Protein AF-A0A6G3X1M3-F1 (afdb_monomer_lite)

Structure (mmCIF, N/CA/C/O backbone):
data_AF-A0A6G3X1M3-F1
#
_entry.id   AF-A0A6G3X1M3-F1
#
loop_
_atom_site.group_PDB
_atom_site.id
_atom_site.type_symbol
_atom_site.label_atom_id
_atom_site.label_alt_id
_atom_site.label_comp_id
_atom_site.label_asym_id
_atom_site.label_entity_id
_atom_site.label_seq_id
_atom_site.pdbx_PDB_ins_code
_atom_site.Cartn_x
_atom_site.Cartn_y
_atom_site.Cartn_z
_atom_site.occupancy
_atom_site.B_iso_or_equiv
_atom_site.auth_seq_id
_atom_site.auth_comp_id
_atom_site.auth_asym_id
_atom_site.auth_atom_id
_atom_site.pdbx_PDB_model_num
ATOM 1 N N . ARG A 1 1 ? -32.069 10.101 29.861 1.00 50.06 1 ARG A N 1
ATOM 2 C CA . ARG A 1 1 ? -30.998 10.589 28.956 1.00 50.06 1 ARG A CA 1
ATOM 3 C C . ARG A 1 1 ? -31.365 10.143 27.550 1.00 50.06 1 ARG A C 1
ATOM 5 O O . ARG A 1 1 ? -31.819 9.014 27.421 1.00 50.06 1 ARG A O 1
ATOM 12 N N . ARG A 1 2 ? -31.305 11.031 26.549 1.00 44.38 2 ARG A N 1
ATOM 13 C CA . ARG A 1 2 ? -31.672 10.666 25.172 1.00 44.38 2 ARG A CA 1
ATOM 14 C C . ARG A 1 2 ? -30.667 9.622 24.650 1.00 44.38 2 ARG A C 1
ATOM 16 O O . ARG A 1 2 ? -29.479 9.837 24.872 1.00 44.38 2 ARG A O 1
ATOM 23 N N . PRO A 1 3 ? -31.116 8.545 23.985 1.00 44.91 3 PRO A N 1
ATOM 24 C CA . PRO A 1 3 ? -30.245 7.507 23.421 1.00 44.91 3 PRO A CA 1
ATOM 25 C C . PRO A 1 3 ? -29.186 8.031 22.435 1.00 44.91 3 PRO A C 1
ATOM 27 O O . PRO A 1 3 ? -28.162 7.393 22.268 1.00 44.91 3 PRO A O 1
ATOM 30 N N . ASN A 1 4 ? -29.388 9.227 21.866 1.00 55.09 4 ASN A N 1
ATOM 31 C CA . ASN A 1 4 ? -28.528 9.820 20.832 1.00 55.09 4 ASN A CA 1
ATOM 32 C C . ASN A 1 4 ? -27.704 11.024 21.336 1.00 55.09 4 ASN A C 1
ATOM 34 O O . ASN A 1 4 ? -27.502 11.980 20.595 1.00 55.09 4 ASN A O 1
ATOM 38 N N . ALA A 1 5 ? -27.322 11.063 22.616 1.00 72.44 5 ALA A N 1
ATOM 39 C CA . ALA A 1 5 ? -26.628 12.231 23.177 1.00 72.44 5 ALA A CA 1
ATOM 40 C C . ALA A 1 5 ? -25.117 12.278 22.872 1.00 72.44 5 ALA A C 1
ATOM 42 O O . ALA A 1 5 ? -24.546 13.357 22.971 1.00 72.44 5 ALA A O 1
ATOM 43 N N . HIS A 1 6 ? -24.504 11.141 22.515 1.00 84.19 6 HIS A N 1
ATOM 44 C CA . HIS A 1 6 ? -23.047 10.997 22.367 1.00 84.19 6 HIS A CA 1
ATOM 45 C C . HIS A 1 6 ? -22.673 10.181 21.115 1.00 84.19 6 HIS A C 1
ATOM 47 O O . HIS A 1 6 ? -22.206 9.043 21.221 1.00 84.19 6 HIS A O 1
ATOM 53 N N . PRO A 1 7 ? -22.972 10.695 19.910 1.00 87.50 7 PRO A N 1
ATOM 54 C CA . PRO A 1 7 ? -22.700 10.000 18.652 1.00 87.50 7 PRO A CA 1
ATOM 55 C C . PRO A 1 7 ? -21.204 9.729 18.417 1.00 87.50 7 PRO A C 1
ATOM 57 O O . PRO A 1 7 ? -20.866 8.647 17.944 1.00 87.50 7 PRO A O 1
ATOM 60 N N . LEU A 1 8 ? -20.299 10.650 18.778 1.00 89.06 8 LEU A N 1
ATOM 61 C CA . LEU A 1 8 ? -18.856 10.405 18.667 1.00 89.06 8 LEU A CA 1
ATOM 62 C C . LEU A 1 8 ? -18.413 9.379 19.712 1.00 89.06 8 LEU A C 1
ATOM 64 O O . LEU A 1 8 ? -17.649 8.474 19.395 1.00 89.06 8 LEU A O 1
ATOM 68 N N . GLY A 1 9 ? -18.969 9.446 20.925 1.00 91.31 9 GLY A N 1
ATOM 69 C CA . GLY A 1 9 ? -18.707 8.455 21.969 1.00 91.31 9 GLY A CA 1
ATOM 70 C C . GLY A 1 9 ? -19.021 7.024 21.522 1.00 91.31 9 GLY A C 1
ATOM 71 O O . GLY A 1 9 ? -18.244 6.110 21.785 1.00 91.31 9 GLY A O 1
ATOM 72 N N . HIS A 1 10 ? -20.131 6.819 20.808 1.00 90.31 10 HIS A N 1
ATOM 73 C CA . HIS A 1 10 ? -20.468 5.513 20.238 1.00 90.31 10 HIS A CA 1
ATOM 74 C C . HIS A 1 10 ? -19.467 5.053 19.171 1.00 90.31 10 HIS A C 1
ATOM 76 O O . HIS A 1 10 ? -19.048 3.896 19.210 1.00 90.31 10 HIS A O 1
ATOM 82 N N . ARG A 1 11 ? -19.044 5.947 18.268 1.00 91.31 11 ARG A N 1
ATOM 83 C CA . ARG A 1 11 ? -18.028 5.639 17.247 1.00 91.31 11 ARG A CA 1
ATOM 84 C C . ARG A 1 11 ? -16.683 5.270 17.871 1.00 91.31 11 ARG A C 1
ATOM 86 O O . ARG A 1 11 ? -16.069 4.310 17.429 1.00 91.31 11 ARG A O 1
ATOM 93 N N . LEU A 1 12 ? -16.267 5.955 18.940 1.00 94.00 12 LEU A N 1
ATOM 94 C CA . LEU A 1 12 ? -15.048 5.610 19.685 1.00 94.00 12 LEU A CA 1
ATOM 95 C C . LEU A 1 12 ? -15.124 4.204 20.293 1.00 94.00 12 LEU A C 1
ATOM 97 O O . LEU A 1 12 ? -14.150 3.461 20.245 1.00 94.00 12 LEU A O 1
ATOM 101 N N . VAL A 1 13 ? -16.274 3.817 20.854 1.00 94.12 13 VAL A N 1
ATOM 102 C CA . VAL A 1 13 ? -16.451 2.468 21.416 1.00 94.12 13 VAL A CA 1
ATOM 103 C C . VAL A 1 13 ? -16.384 1.403 20.321 1.00 94.12 13 VAL A C 1
ATOM 105 O O . VAL A 1 13 ? -15.672 0.421 20.499 1.00 94.12 13 VAL A O 1
ATOM 108 N N . LEU A 1 14 ? -17.076 1.602 19.193 1.00 94.06 14 LEU A N 1
ATOM 109 C CA . LEU A 1 14 ? -17.028 0.673 18.056 1.00 94.06 14 LEU A CA 1
ATOM 110 C C . LEU A 1 14 ? -15.611 0.552 17.487 1.00 94.06 14 LEU A C 1
ATOM 112 O O . LEU A 1 14 ? -15.096 -0.554 17.366 1.00 94.06 14 LEU A O 1
ATOM 116 N N . ALA A 1 15 ? -14.944 1.683 17.256 1.00 95.44 15 ALA A N 1
ATOM 117 C CA . ALA A 1 15 ? -13.568 1.719 16.785 1.00 95.44 15 ALA A CA 1
ATOM 118 C C . ALA A 1 15 ? -12.609 0.960 17.715 1.00 95.44 15 ALA A C 1
ATOM 120 O O . ALA A 1 15 ? -11.795 0.178 17.237 1.00 95.44 15 ALA A O 1
ATOM 121 N N . ALA A 1 16 ? -12.720 1.132 19.037 1.00 96.38 16 ALA A N 1
ATOM 122 C CA . ALA A 1 16 ? -11.886 0.402 19.994 1.00 96.38 16 ALA A CA 1
ATOM 123 C C . ALA A 1 16 ? -12.175 -1.108 20.008 1.00 96.38 16 ALA A C 1
ATOM 125 O O . ALA A 1 16 ? -11.255 -1.909 20.162 1.00 96.38 16 ALA A O 1
ATOM 126 N N . ILE A 1 17 ? -13.444 -1.506 19.860 1.00 96.19 17 ILE A N 1
ATOM 127 C CA . ILE A 1 17 ? -13.834 -2.919 19.768 1.00 96.19 17 ILE A CA 1
ATOM 128 C C . ILE A 1 17 ? -13.231 -3.545 18.510 1.00 96.19 17 ILE A C 1
ATOM 130 O O . ILE A 1 17 ? -12.629 -4.616 18.586 1.00 96.19 17 ILE A O 1
ATOM 134 N N . ASP A 1 18 ? -13.355 -2.872 17.369 1.00 96.38 18 ASP A N 1
ATOM 135 C CA . ASP A 1 18 ? -12.885 -3.398 16.092 1.00 96.38 18 ASP A CA 1
ATOM 136 C C . ASP A 1 18 ? -11.352 -3.356 15.976 1.00 96.38 18 ASP A C 1
ATOM 138 O O . ASP A 1 18 ? -10.766 -4.313 15.475 1.00 96.38 18 ASP A O 1
ATOM 142 N N . LEU A 1 19 ? -10.670 -2.366 16.568 1.00 95.94 19 LEU A N 1
ATOM 143 C CA . LEU A 1 19 ? -9.210 -2.390 16.744 1.00 95.94 19 LEU A CA 1
ATOM 144 C C . LEU A 1 19 ? -8.760 -3.615 17.556 1.00 95.94 19 LEU A C 1
ATOM 146 O O . LEU A 1 19 ? -7.829 -4.315 17.152 1.00 95.94 19 LEU A O 1
ATOM 150 N N . ALA A 1 20 ? -9.474 -3.956 18.632 1.00 95.19 20 ALA A N 1
ATOM 151 C CA . ALA A 1 20 ? -9.197 -5.163 19.411 1.00 95.19 20 ALA A CA 1
ATOM 152 C C . ALA A 1 20 ? -9.537 -6.463 18.650 1.00 95.19 20 ALA A C 1
ATOM 154 O O . ALA A 1 20 ? -8.927 -7.511 18.893 1.00 95.19 20 ALA A O 1
ATOM 155 N N . ARG A 1 21 ? -10.492 -6.435 17.709 1.00 94.94 21 ARG A N 1
ATOM 156 C CA . ARG A 1 21 ? -10.742 -7.552 16.777 1.00 94.94 21 ARG A CA 1
ATOM 157 C C . ARG A 1 21 ? -9.620 -7.691 15.750 1.00 94.94 21 ARG A C 1
ATOM 159 O O . ARG A 1 21 ? -9.285 -8.827 15.425 1.00 94.94 21 ARG A O 1
ATOM 166 N N . CYS A 1 22 ? -9.005 -6.589 15.319 1.00 95.12 22 CYS A N 1
ATOM 167 C CA . CYS A 1 22 ? -7.797 -6.615 14.492 1.00 95.12 22 CYS A CA 1
ATOM 168 C C . CYS A 1 22 ? -6.585 -7.127 15.276 1.00 95.12 22 CYS A C 1
ATOM 170 O O . CYS A 1 22 ? -5.777 -7.882 14.747 1.00 95.12 22 CYS A O 1
ATOM 172 N N . GLY A 1 23 ? -6.483 -6.781 16.559 1.00 92.38 23 GLY A N 1
ATOM 173 C CA . GLY A 1 23 ? -5.390 -7.200 17.437 1.00 92.38 23 GLY A CA 1
ATOM 174 C C . GLY A 1 23 ? -4.687 -6.102 18.201 1.00 92.38 23 GLY A C 1
ATOM 175 O O . GLY A 1 23 ? -3.783 -6.404 18.969 1.00 92.38 23 GLY A O 1
ATOM 176 N N . VAL A 1 24 ? -5.125 -4.864 18.020 1.00 92.69 24 VAL A N 1
ATOM 177 C CA . VAL A 1 24 ? -4.661 -3.713 18.783 1.00 92.69 24 VAL A CA 1
ATOM 178 C C . VAL A 1 24 ? -5.501 -3.651 20.055 1.00 92.69 24 VAL A C 1
ATOM 180 O O . VAL A 1 24 ? -6.611 -3.117 20.054 1.00 92.69 24 VAL A O 1
ATOM 183 N N . GLU A 1 25 ? -5.021 -4.290 21.125 1.00 90.88 25 GLU A N 1
ATOM 184 C CA . GLU A 1 25 ? -5.758 -4.353 22.396 1.00 90.88 25 GLU A CA 1
ATOM 185 C C . GLU A 1 25 ? -5.842 -2.989 23.080 1.00 90.88 25 GLU A C 1
ATOM 187 O O . GLU A 1 25 ? -6.883 -2.657 23.647 1.00 90.88 25 GLU A O 1
ATOM 192 N N . GLU A 1 26 ? -4.777 -2.192 22.992 1.00 91.81 26 GLU A N 1
ATOM 193 C CA . GLU A 1 26 ? -4.715 -0.818 23.479 1.00 91.81 26 GLU A CA 1
ATOM 194 C C . GLU A 1 26 ? -4.322 0.107 22.328 1.00 91.81 26 GLU A C 1
ATOM 196 O O . GLU A 1 26 ? -3.357 -0.153 21.619 1.00 91.81 26 GLU A O 1
ATOM 201 N N . ALA A 1 27 ? -5.075 1.188 22.127 1.00 92.12 27 ALA A N 1
ATOM 202 C CA . ALA A 1 27 ? -4.838 2.136 21.047 1.00 92.12 27 ALA A CA 1
ATOM 203 C C . ALA A 1 27 ? -4.551 3.540 21.602 1.00 92.12 27 ALA A C 1
ATOM 205 O O . ALA A 1 27 ? -5.303 4.021 22.462 1.00 92.12 27 ALA A O 1
ATOM 206 N N . PRO A 1 28 ? -3.523 4.244 21.097 1.00 92.62 28 PRO A N 1
ATOM 207 C CA . PRO A 1 28 ? -3.325 5.664 21.362 1.00 92.62 28 PRO A CA 1
ATOM 208 C C . PRO A 1 28 ? -4.561 6.500 20.997 1.00 92.62 28 PRO A C 1
ATOM 210 O O . PRO A 1 28 ? -5.296 6.189 20.054 1.00 92.62 28 PRO A O 1
ATOM 213 N N . ALA A 1 29 ? -4.805 7.589 21.730 1.00 92.94 29 ALA A N 1
ATOM 214 C CA . ALA A 1 29 ? -5.989 8.427 21.526 1.00 92.94 29 ALA A CA 1
ATOM 215 C C . ALA A 1 29 ? -6.104 9.021 20.105 1.00 92.94 29 ALA A C 1
ATOM 217 O O . ALA A 1 29 ? -7.213 9.260 19.627 1.00 92.94 29 ALA A O 1
ATOM 218 N N . ASP A 1 30 ? -4.988 9.280 19.423 1.00 92.12 30 ASP A N 1
ATOM 219 C CA . ASP A 1 30 ? -4.966 9.761 18.039 1.00 92.12 30 ASP A CA 1
ATOM 220 C C . ASP A 1 30 ? -5.335 8.666 17.026 1.00 92.12 30 ASP A C 1
ATOM 222 O O . ASP A 1 30 ? -6.136 8.936 16.126 1.00 92.12 30 ASP A O 1
ATOM 226 N N . VAL A 1 31 ? -4.851 7.433 17.217 1.00 93.44 31 VAL A N 1
ATOM 227 C CA . VAL A 1 31 ? -5.271 6.257 16.436 1.00 93.44 31 VAL A CA 1
ATOM 228 C C . VAL A 1 31 ? -6.765 6.020 16.624 1.00 93.44 31 VAL A C 1
ATOM 230 O O . VAL A 1 31 ? -7.497 5.888 15.646 1.00 93.44 31 VAL A O 1
ATOM 233 N N . LEU A 1 32 ? -7.245 6.050 17.871 1.00 94.50 32 LEU A N 1
ATOM 234 C CA . LEU A 1 32 ? -8.660 5.859 18.180 1.00 94.50 32 LEU A CA 1
ATOM 235 C C . LEU A 1 32 ? -9.546 6.941 17.542 1.00 94.50 32 LEU A C 1
ATOM 237 O O . LEU A 1 32 ? -10.645 6.647 17.071 1.00 94.50 32 LEU A O 1
ATOM 241 N N . ARG A 1 33 ? -9.066 8.191 17.491 1.00 93.44 33 ARG A N 1
ATOM 242 C CA . ARG A 1 33 ? -9.761 9.291 16.812 1.00 93.44 33 ARG A CA 1
ATOM 243 C C . ARG A 1 33 ? -9.903 9.019 15.318 1.00 93.44 33 ARG A C 1
ATOM 245 O O . ARG A 1 33 ? -11.029 9.015 14.834 1.00 93.44 33 ARG A O 1
ATOM 252 N N . ARG A 1 34 ? -8.794 8.721 14.629 1.00 93.62 34 ARG A N 1
ATOM 253 C CA . ARG A 1 34 ? -8.788 8.377 13.194 1.00 93.62 34 ARG A CA 1
ATOM 254 C C . ARG A 1 34 ? -9.698 7.180 12.906 1.00 93.62 34 ARG A C 1
ATOM 256 O O . ARG A 1 34 ? -10.488 7.217 11.975 1.00 93.62 34 ARG A O 1
ATOM 263 N N . ALA A 1 35 ? -9.637 6.147 13.747 1.00 94.88 35 ALA A N 1
ATOM 264 C CA . ALA A 1 35 ? -10.478 4.961 13.625 1.00 94.88 35 ALA A CA 1
ATOM 265 C C . ALA A 1 35 ? -11.976 5.285 13.748 1.00 94.88 35 ALA A C 1
ATOM 267 O O . ALA A 1 35 ? -12.794 4.674 13.069 1.00 94.88 35 ALA A O 1
ATOM 268 N N . SER A 1 36 ? -12.354 6.248 14.594 1.00 93.19 36 SER A N 1
ATOM 269 C CA . SER A 1 36 ? -13.760 6.629 14.793 1.00 93.19 36 SER A CA 1
ATOM 270 C C . SER A 1 36 ? -14.392 7.354 13.599 1.00 93.19 36 SER A C 1
ATOM 272 O O . SER A 1 36 ? -15.619 7.343 13.456 1.00 93.19 36 SER A O 1
ATOM 274 N N . ASP A 1 37 ? -13.576 7.946 12.728 1.00 91.00 37 ASP A N 1
ATOM 275 C CA . ASP A 1 37 ? -14.041 8.613 11.508 1.00 91.00 37 ASP A CA 1
ATOM 276 C C . ASP A 1 37 ? -14.490 7.591 10.445 1.00 91.00 37 ASP A C 1
ATOM 278 O O . ASP A 1 37 ? -15.377 7.874 9.647 1.00 91.00 37 ASP A O 1
ATOM 282 N N . LEU A 1 38 ? -14.025 6.337 10.533 1.00 91.50 38 LEU A N 1
ATOM 283 C CA . LEU A 1 38 ? -14.480 5.235 9.669 1.00 91.50 38 LEU A CA 1
ATOM 284 C C . LEU A 1 38 ? -15.934 4.797 9.938 1.00 91.50 38 LEU A C 1
ATOM 286 O O . LEU A 1 38 ? -16.494 4.005 9.187 1.00 91.50 38 LEU A O 1
ATOM 290 N N . TYR A 1 39 ? -16.558 5.297 11.011 1.00 87.81 39 TYR A N 1
ATOM 291 C CA . TYR A 1 39 ? -17.922 4.945 11.428 1.00 87.81 39 TYR A CA 1
ATOM 292 C C . TYR A 1 39 ? -18.902 6.122 11.310 1.00 87.81 39 TYR A C 1
ATOM 294 O O . TYR A 1 39 ? -19.933 6.137 11.988 1.00 87.81 39 TYR A O 1
ATOM 302 N N . GLU A 1 40 ? -18.590 7.138 10.499 1.00 71.94 40 GLU A N 1
ATOM 303 C CA . GLU A 1 40 ? -19.418 8.345 10.330 1.00 71.94 40 GLU A CA 1
ATOM 304 C C . GLU A 1 40 ? -20.869 8.054 9.904 1.00 71.94 40 GLU A C 1
ATOM 306 O O . GLU A 1 40 ? -21.782 8.753 10.342 1.00 71.94 40 GLU A O 1
ATOM 311 N N . ASP A 1 41 ? -21.125 6.964 9.177 1.00 62.94 41 ASP A N 1
ATOM 312 C CA . ASP A 1 41 ? -22.481 6.565 8.767 1.00 62.94 41 ASP A CA 1
ATOM 313 C C . ASP A 1 41 ? -23.364 6.061 9.924 1.00 62.94 41 ASP A C 1
ATOM 315 O O . ASP A 1 41 ? -24.591 5.979 9.805 1.00 62.94 41 ASP A O 1
ATOM 319 N N . VAL A 1 42 ? -22.764 5.733 11.071 1.00 56.84 42 VAL A N 1
ATOM 320 C CA . VAL A 1 42 ? -23.470 5.157 12.226 1.00 56.84 42 VAL A CA 1
ATOM 321 C C . VAL A 1 42 ? -24.136 6.246 13.080 1.00 56.84 42 VAL A C 1
ATOM 323 O O . VAL A 1 42 ? -25.056 5.953 13.852 1.00 56.84 42 VAL A O 1
ATOM 326 N N . ALA A 1 43 ? -23.733 7.518 12.947 1.00 55.06 43 ALA A N 1
ATOM 327 C CA . ALA A 1 43 ? -24.314 8.611 13.721 1.00 55.06 43 ALA A CA 1
ATOM 328 C C . ALA A 1 43 ? -24.189 9.990 13.036 1.00 55.06 43 ALA A C 1
ATOM 330 O O . ALA A 1 43 ? -23.163 10.286 12.439 1.00 55.06 43 ALA A O 1
ATOM 331 N N . PRO A 1 44 ? -25.191 10.887 13.160 1.00 58.66 44 PRO A N 1
ATOM 332 C CA . PRO A 1 44 ? -25.168 12.185 12.486 1.00 58.66 44 PRO A CA 1
ATOM 333 C C . PRO A 1 44 ? -23.981 13.054 12.920 1.00 58.66 44 PRO A C 1
ATOM 335 O O . PRO A 1 44 ? -23.513 12.954 14.059 1.00 58.66 44 PRO A O 1
ATOM 338 N N . ALA A 1 45 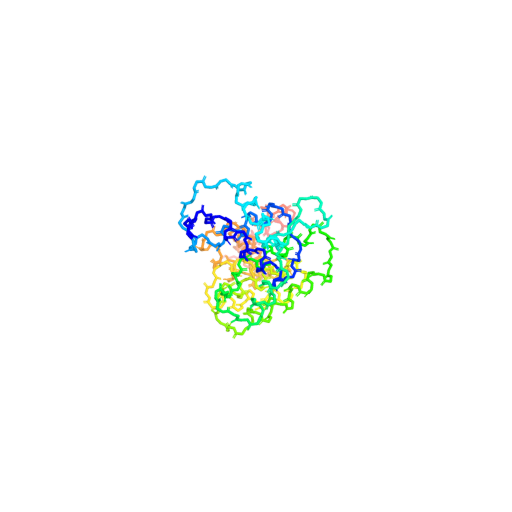? -23.573 13.963 12.025 1.00 57.69 45 ALA A N 1
ATOM 339 C CA . ALA A 1 45 ? -22.556 14.978 12.281 1.00 57.69 45 ALA A CA 1
ATOM 340 C C . ALA A 1 45 ? -22.763 15.624 13.659 1.00 57.69 45 ALA A C 1
ATOM 342 O O . ALA A 1 45 ? -23.835 16.151 13.974 1.00 57.69 45 ALA A O 1
ATOM 343 N N . SER A 1 46 ? -21.730 15.533 14.490 1.00 63.75 46 SER A N 1
ATOM 344 C CA . SER A 1 46 ? -21.782 15.903 15.898 1.00 63.75 46 SER A CA 1
ATOM 345 C C . SER A 1 46 ? -20.941 17.141 16.163 1.00 63.75 46 SER A C 1
ATOM 347 O O . SER A 1 46 ? -19.836 17.258 15.646 1.00 63.75 46 SER A O 1
ATOM 349 N N . SER A 1 47 ? -21.434 18.038 17.017 1.00 72.69 47 SER A N 1
ATOM 350 C CA . SER A 1 47 ? -20.619 19.098 17.627 1.00 72.69 47 SER A CA 1
ATOM 351 C C . SER A 1 47 ? -19.939 18.638 18.924 1.00 72.69 47 SER A C 1
ATOM 353 O O . SER A 1 47 ? -19.420 19.467 19.666 1.00 72.69 47 SER A O 1
ATOM 355 N N . GLU A 1 48 ? -20.044 17.351 19.263 1.00 84.19 48 GLU A N 1
ATOM 356 C CA . GLU A 1 48 ? -19.397 16.744 20.425 1.00 84.19 48 GLU A CA 1
ATOM 357 C C . GLU A 1 48 ? -17.879 16.754 20.240 1.00 84.19 48 GLU A C 1
ATOM 359 O O . GLU A 1 48 ? -17.359 16.234 19.254 1.00 84.19 48 GLU A O 1
ATOM 364 N N . GLU A 1 49 ? -17.171 17.341 21.200 1.00 88.56 49 GLU A N 1
ATOM 365 C CA . GLU A 1 49 ? -15.712 17.331 21.219 1.00 88.56 49 GLU A CA 1
ATOM 366 C C . GLU A 1 49 ? -15.185 15.954 21.635 1.00 88.56 49 GLU A C 1
ATOM 368 O O . GLU A 1 49 ? -15.799 15.250 22.441 1.00 88.56 49 GLU A O 1
ATOM 373 N N . PHE A 1 50 ? -14.006 15.594 21.125 1.00 90.00 50 PHE A N 1
ATOM 374 C CA . PHE A 1 50 ? -13.361 14.308 21.397 1.00 90.00 50 PHE A CA 1
ATOM 375 C C . PHE A 1 50 ? -13.237 14.006 22.899 1.00 90.00 50 PHE A C 1
ATOM 377 O O . PHE A 1 50 ? -13.593 12.912 23.331 1.00 90.00 50 PHE A O 1
ATOM 384 N N . ASP A 1 51 ? -12.815 14.982 23.705 1.00 90.12 51 ASP A N 1
ATOM 385 C CA . ASP A 1 51 ? -12.633 14.791 25.149 1.00 90.12 51 ASP A CA 1
ATOM 386 C C . ASP A 1 51 ? -13.964 14.512 25.871 1.00 90.12 51 ASP A C 1
ATOM 388 O O . ASP A 1 51 ? -14.019 13.673 26.769 1.00 90.12 51 ASP A O 1
ATOM 392 N N . GLN A 1 52 ? -15.062 15.143 25.434 1.00 90.75 52 GLN A N 1
ATOM 393 C CA . GLN A 1 52 ? -16.404 14.919 25.992 1.00 90.75 52 GLN A CA 1
ATOM 394 C C . GLN A 1 52 ? -16.929 13.520 25.638 1.00 90.75 52 GLN A C 1
ATOM 396 O O . GLN A 1 52 ? -17.514 12.831 26.480 1.00 90.75 52 GLN A O 1
ATOM 401 N N . ALA A 1 53 ? -16.689 13.083 24.400 1.00 92.31 53 ALA A N 1
ATOM 402 C CA . ALA A 1 53 ? -17.034 11.744 23.935 1.00 92.31 53 ALA A CA 1
ATOM 403 C C . ALA A 1 53 ? -16.263 10.660 24.702 1.00 92.31 53 ALA A C 1
ATOM 405 O O . ALA A 1 53 ? -16.835 9.647 25.116 1.00 92.31 53 ALA A O 1
ATOM 406 N N . LEU A 1 54 ? -14.972 10.898 24.935 1.00 91.81 54 LEU A N 1
ATOM 407 C CA . LEU A 1 54 ? -14.082 10.001 25.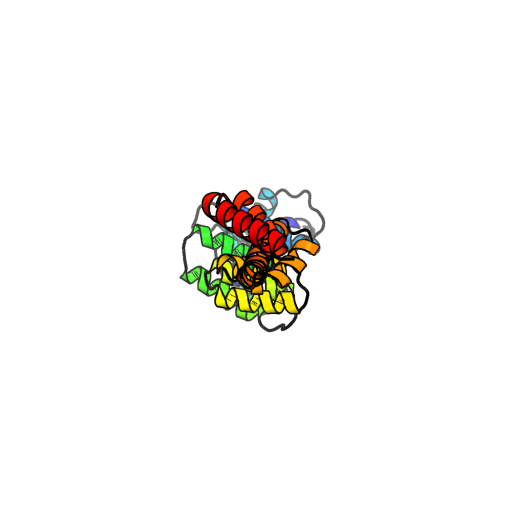659 1.00 91.81 54 LEU A CA 1
ATOM 408 C C . LEU A 1 54 ? -14.443 9.915 27.146 1.00 91.81 54 LEU A C 1
ATOM 410 O O . LEU A 1 54 ? -14.508 8.815 27.699 1.00 91.81 54 LEU A O 1
ATOM 414 N N . GLU A 1 55 ? -14.768 11.041 27.787 1.00 91.81 55 GLU A N 1
ATOM 415 C CA . GLU A 1 55 ? -15.289 11.076 29.160 1.00 91.81 55 GLU A CA 1
ATOM 416 C C . GLU A 1 55 ? -16.600 10.281 29.275 1.00 91.81 55 GLU A C 1
ATOM 418 O O . GLU A 1 55 ? -16.789 9.487 30.199 1.00 91.81 55 GLU A O 1
ATOM 423 N N . TRP A 1 56 ? -17.503 10.418 28.302 1.00 92.12 56 TRP A N 1
ATOM 424 C CA . TRP A 1 56 ? -18.747 9.651 28.278 1.00 92.12 56 TRP A CA 1
ATOM 425 C C . TRP A 1 56 ? -18.537 8.140 28.078 1.00 92.12 56 TRP A C 1
ATOM 427 O O . TRP A 1 56 ? -19.268 7.330 28.672 1.00 92.12 56 TRP A O 1
ATOM 437 N N . ALA A 1 57 ? -17.580 7.759 27.228 1.00 92.31 57 ALA A N 1
ATOM 438 C CA . ALA A 1 57 ? -17.280 6.367 26.900 1.00 92.31 57 ALA A CA 1
ATOM 439 C C . ALA A 1 57 ? -16.540 5.654 28.042 1.00 92.31 57 ALA A C 1
ATOM 441 O O . ALA A 1 57 ? -16.800 4.479 28.313 1.00 92.31 57 ALA A O 1
ATOM 442 N N . SER A 1 58 ? -15.673 6.384 28.746 1.00 92.62 58 SER A N 1
ATOM 443 C CA . SER A 1 58 ? -14.906 5.893 29.897 1.00 92.62 58 SER A CA 1
ATOM 444 C C . SER A 1 58 ? -15.628 6.032 31.240 1.00 92.62 58 SER A C 1
ATOM 446 O O . SER A 1 58 ? -15.265 5.379 32.221 1.00 92.62 58 SER A O 1
ATOM 448 N N . GLY A 1 59 ? -16.688 6.841 31.298 1.00 89.56 59 GLY A N 1
ATOM 449 C CA . GLY A 1 59 ? -17.465 7.074 32.508 1.00 89.56 59 GLY A CA 1
ATOM 450 C C . GLY A 1 59 ? -18.113 5.803 33.068 1.00 89.56 59 GLY A C 1
ATOM 451 O O . GLY A 1 59 ? -18.834 5.085 32.373 1.00 89.56 59 GLY A O 1
ATOM 452 N N . ILE A 1 60 ? -17.915 5.568 34.368 1.00 84.19 60 ILE A N 1
ATOM 453 C CA . ILE A 1 60 ? -18.511 4.454 35.123 1.00 84.19 60 ILE A CA 1
ATOM 454 C C . ILE A 1 60 ? -20.041 4.580 35.109 1.00 84.19 60 ILE A C 1
ATOM 456 O O . ILE A 1 60 ? -20.601 5.615 35.485 1.00 84.19 60 ILE A O 1
ATOM 460 N N . ARG A 1 61 ? -20.743 3.505 34.732 1.00 73.00 61 ARG A N 1
ATOM 461 C CA . ARG A 1 61 ? -22.216 3.449 34.745 1.00 73.00 61 ARG A CA 1
ATOM 462 C C . ARG A 1 61 ? -22.674 2.395 35.729 1.00 73.00 61 ARG A C 1
ATOM 464 O O . ARG A 1 61 ? -22.220 1.262 35.671 1.00 73.00 61 ARG A O 1
ATOM 471 N N . HIS A 1 62 ? -23.584 2.764 36.628 1.00 62.47 62 HIS A N 1
ATOM 472 C CA . HIS A 1 62 ? -24.196 1.841 37.594 1.00 62.47 62 HIS A CA 1
ATOM 473 C C . HIS A 1 62 ? -23.197 1.043 38.462 1.00 62.47 62 HIS A C 1
ATOM 475 O O . HIS A 1 62 ? -23.513 -0.051 38.911 1.00 62.47 62 HIS A O 1
ATOM 481 N N . GLY A 1 63 ? -22.004 1.594 38.728 1.00 69.12 63 GLY A N 1
ATOM 482 C CA . GLY A 1 63 ? -20.956 0.923 39.513 1.00 69.12 63 GLY A CA 1
ATOM 483 C C . GLY A 1 63 ? -20.115 -0.091 38.726 1.00 69.12 63 GLY A C 1
ATOM 484 O O . GLY A 1 63 ? -19.234 -0.716 39.306 1.00 69.12 63 GLY A O 1
ATOM 485 N N . THR A 1 64 ? -20.359 -0.225 37.423 1.00 67.94 64 THR A N 1
ATOM 486 C CA . THR A 1 64 ? -19.582 -1.038 36.477 1.00 67.94 64 THR A CA 1
ATOM 487 C C . THR A 1 64 ? -18.662 -0.167 35.622 1.00 67.94 64 THR A C 1
ATOM 489 O O . THR A 1 64 ? -18.982 0.994 35.344 1.00 67.94 64 THR A O 1
ATOM 492 N N . THR A 1 65 ? -17.512 -0.728 35.234 1.00 79.12 65 THR A N 1
ATOM 493 C CA . THR A 1 65 ? -16.481 -0.098 34.393 1.00 79.12 65 THR A CA 1
ATOM 494 C C . THR A 1 65 ? -17.076 0.565 33.143 1.00 79.12 65 THR A C 1
ATOM 496 O O . THR A 1 65 ? -18.102 0.119 32.629 1.00 79.12 65 THR A O 1
ATOM 499 N N . GLY A 1 66 ? -16.447 1.647 32.670 1.00 86.56 66 GLY A N 1
ATOM 500 C CA . GLY A 1 66 ? -16.793 2.275 31.394 1.00 86.56 66 GLY A CA 1
ATOM 501 C C . GLY A 1 66 ? -16.645 1.317 30.205 1.00 86.56 66 GLY A C 1
ATOM 502 O O . GLY A 1 66 ? -16.012 0.267 30.311 1.00 86.56 66 GLY A O 1
ATOM 503 N N . MET A 1 67 ? -17.234 1.685 29.065 1.00 93.25 67 MET A N 1
ATOM 504 C CA . MET A 1 67 ? -17.111 0.908 27.820 1.00 93.25 67 MET A CA 1
ATOM 505 C C . MET A 1 67 ? -15.697 0.997 27.248 1.00 93.25 67 MET A C 1
ATOM 507 O O . MET A 1 67 ? -15.229 0.047 26.625 1.00 93.25 67 MET A O 1
ATOM 511 N N . LEU A 1 68 ? -15.025 2.124 27.494 1.00 94.56 68 LEU A N 1
ATOM 512 C CA . LEU A 1 68 ? -13.590 2.280 27.311 1.00 94.56 68 LEU A CA 1
ATOM 513 C C . LEU A 1 68 ? -12.889 2.309 28.666 1.00 94.56 68 LEU A C 1
ATOM 515 O O . LEU A 1 68 ? -13.397 2.865 29.643 1.00 94.56 68 LEU A O 1
ATOM 519 N N . VAL A 1 69 ? -11.699 1.730 28.706 1.00 94.62 69 VAL A N 1
ATOM 520 C CA . VAL A 1 69 ? -10.822 1.698 29.872 1.00 94.62 69 VAL A CA 1
ATOM 521 C C . VAL A 1 69 ? -9.490 2.325 29.467 1.00 94.62 69 VAL A C 1
ATOM 523 O O . VAL A 1 69 ? -9.012 2.017 28.374 1.00 94.62 69 VAL A O 1
ATOM 526 N N . PRO A 1 70 ? -8.887 3.194 30.298 1.00 93.50 70 PRO A N 1
ATOM 527 C CA . PRO A 1 70 ? -7.512 3.625 30.079 1.00 93.50 70 PRO A CA 1
ATOM 528 C C . PRO A 1 70 ? -6.582 2.410 29.990 1.00 93.50 70 PRO A C 1
ATOM 530 O O . PRO A 1 70 ? -6.737 1.462 30.770 1.00 93.50 70 PRO A O 1
ATOM 533 N N . GLY A 1 71 ? -5.664 2.432 29.029 1.00 89.00 71 GLY A N 1
ATOM 534 C CA . GLY A 1 71 ? -4.654 1.393 28.869 1.00 89.00 71 GLY A CA 1
ATOM 535 C C . GLY A 1 71 ? -3.545 1.477 29.918 1.00 89.00 71 GLY A C 1
ATOM 536 O O . GLY A 1 71 ? -3.566 2.324 30.820 1.00 89.00 71 GLY A O 1
ATOM 537 N N . ALA A 1 72 ? -2.588 0.558 29.823 1.00 85.69 72 ALA A N 1
ATOM 538 C CA . ALA A 1 72 ? -1.397 0.542 30.664 1.00 85.69 72 ALA A CA 1
ATOM 539 C C . ALA A 1 72 ? -0.482 1.740 30.370 1.00 85.69 72 ALA A C 1
ATOM 541 O O . ALA A 1 72 ? 0.143 2.287 31.285 1.00 85.69 72 ALA A O 1
ATOM 542 N N . GLU A 1 73 ? -0.437 2.165 29.108 1.00 78.44 73 GLU A N 1
ATOM 543 C CA . GLU A 1 73 ? 0.302 3.344 28.682 1.00 78.44 73 GLU A CA 1
ATOM 544 C C . GLU A 1 73 ? -0.508 4.631 28.871 1.00 78.44 73 GLU A C 1
ATOM 546 O O . GLU A 1 73 ? -1.721 4.707 28.664 1.00 78.44 73 GLU A O 1
ATOM 551 N N . GLY A 1 74 ? 0.177 5.696 29.285 1.00 85.25 74 GLY A N 1
ATOM 552 C CA . GLY A 1 74 ? -0.463 6.990 29.480 1.00 85.25 74 GLY A CA 1
ATOM 553 C C . GLY A 1 74 ? -1.018 7.534 28.164 1.00 85.25 74 GLY A C 1
ATOM 554 O O . GLY A 1 74 ? -0.253 7.906 27.283 1.00 85.25 74 GLY A O 1
ATOM 555 N N . GLY A 1 75 ? -2.344 7.645 28.062 1.00 88.12 75 GLY A N 1
ATOM 556 C CA . GLY A 1 75 ? -3.016 8.189 26.877 1.00 88.12 75 GLY A CA 1
ATOM 557 C C . GLY A 1 75 ? -3.482 7.143 25.861 1.00 88.12 75 GLY A C 1
ATOM 558 O O . GLY A 1 75 ? -4.049 7.536 24.838 1.00 88.12 75 GLY A O 1
ATOM 559 N N . SER A 1 76 ? -3.307 5.848 26.146 1.00 92.81 76 SER A N 1
ATOM 560 C CA . SER A 1 76 ? -3.939 4.766 25.391 1.00 92.81 76 SER A CA 1
ATOM 561 C C . SER A 1 76 ? -5.286 4.363 26.000 1.00 92.81 76 SER A C 1
ATOM 563 O O . SER A 1 76 ? -5.598 4.636 27.166 1.00 92.81 76 SER A O 1
ATOM 565 N N . TRP A 1 77 ? -6.120 3.734 25.177 1.00 95.38 77 TRP A N 1
ATOM 566 C CA . TRP A 1 77 ? -7.473 3.315 25.518 1.00 95.38 77 TRP A CA 1
ATOM 567 C C . TRP A 1 77 ? -7.766 1.940 24.940 1.00 95.38 77 TRP A C 1
ATOM 569 O O . TRP A 1 77 ? -7.331 1.613 23.840 1.00 95.38 77 TRP A O 1
ATOM 579 N N . ARG A 1 78 ? -8.573 1.161 25.656 1.00 95.00 78 ARG A N 1
ATOM 580 C CA . ARG A 1 78 ? -9.041 -0.152 25.212 1.00 95.00 78 ARG A CA 1
ATOM 581 C C . ARG A 1 78 ? -10.527 -0.335 25.448 1.00 95.00 78 ARG A C 1
ATOM 583 O O . ARG A 1 78 ? -11.084 0.212 26.404 1.00 95.00 78 ARG A O 1
ATOM 590 N N . ALA A 1 79 ? -11.168 -1.138 24.610 1.00 95.75 79 ALA A N 1
ATOM 591 C CA . ALA A 1 79 ? -12.542 -1.554 24.845 1.00 95.75 79 ALA A CA 1
ATOM 592 C C . ALA A 1 79 ? -12.641 -2.463 26.082 1.00 95.75 79 ALA A C 1
ATOM 594 O O . ALA A 1 79 ? -11.713 -3.196 26.442 1.00 95.75 79 ALA A O 1
ATOM 595 N N . TYR A 1 80 ? -13.786 -2.419 26.757 1.00 93.44 80 TYR A N 1
ATOM 596 C CA . TYR A 1 80 ? -14.080 -3.360 27.827 1.00 93.44 80 TYR A CA 1
ATOM 597 C C . TYR A 1 80 ? -14.200 -4.782 27.260 1.00 93.44 80 TYR A C 1
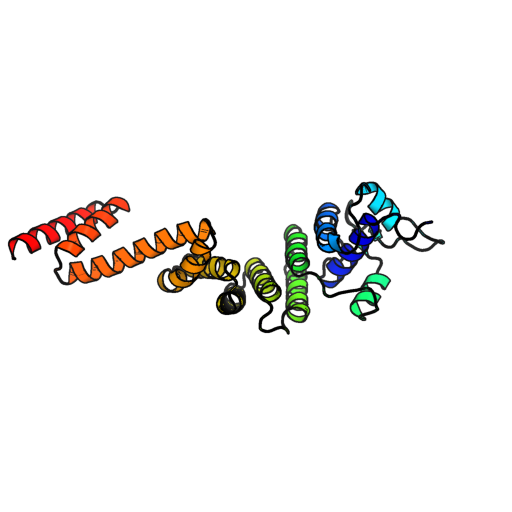ATOM 599 O O . TYR A 1 80 ? -14.896 -4.996 26.271 1.00 93.44 80 TYR A O 1
ATOM 607 N N . GLY A 1 81 ? -13.537 -5.754 27.897 1.00 90.81 81 GLY A N 1
ATOM 608 C CA . GLY A 1 81 ? -13.302 -7.083 27.316 1.00 90.81 81 GLY A CA 1
ATOM 609 C C . GLY A 1 81 ? -14.565 -7.815 26.859 1.00 90.81 81 GLY A C 1
ATOM 610 O O . GLY A 1 81 ? -14.574 -8.361 25.762 1.00 90.81 81 GLY A O 1
ATOM 611 N N . SER A 1 82 ? -15.660 -7.737 27.625 1.00 91.31 82 SER A N 1
ATOM 612 C CA . SER A 1 82 ? -16.912 -8.404 27.243 1.00 91.31 82 SER A CA 1
ATOM 613 C C . SER A 1 82 ? -17.514 -7.846 25.951 1.00 91.31 82 SER A C 1
ATOM 615 O O . SER A 1 82 ? -18.133 -8.590 25.212 1.00 91.31 82 SER A O 1
ATOM 617 N N . LEU A 1 83 ? -17.307 -6.560 25.638 1.00 92.69 83 LEU A N 1
ATOM 618 C CA . LEU A 1 83 ? -17.784 -5.975 24.379 1.00 92.69 83 LEU A CA 1
ATOM 619 C C . LEU A 1 83 ? -17.010 -6.524 23.174 1.00 92.69 83 LEU A C 1
ATOM 621 O O . LEU A 1 83 ? -17.564 -6.659 22.088 1.00 92.69 83 LEU A O 1
ATOM 625 N N . VAL A 1 84 ? -15.727 -6.839 23.371 1.00 93.56 84 VAL A N 1
ATOM 626 C CA . VAL A 1 84 ? -14.879 -7.444 22.339 1.00 93.56 84 VAL A CA 1
ATOM 627 C C . VAL A 1 84 ? -15.258 -8.909 22.131 1.00 93.56 84 VAL A C 1
ATOM 629 O O . VAL A 1 84 ? -15.340 -9.358 20.991 1.00 93.56 84 VAL A O 1
ATOM 632 N N . GLU A 1 85 ? -15.510 -9.646 23.215 1.00 92.38 85 GLU A N 1
ATOM 633 C CA . GLU A 1 85 ? -16.021 -11.023 23.165 1.00 92.38 85 GLU A CA 1
ATOM 634 C C . GLU A 1 85 ? -17.377 -11.075 22.455 1.00 92.38 85 GLU A C 1
ATOM 636 O O . GLU A 1 85 ? -17.523 -11.812 21.484 1.00 92.38 85 GLU A O 1
ATOM 641 N N . ASP A 1 86 ? -18.309 -10.199 22.842 1.00 92.69 86 ASP A N 1
ATOM 642 C CA . ASP A 1 86 ? -19.629 -10.083 22.224 1.00 92.69 86 ASP A CA 1
ATOM 643 C C . ASP A 1 86 ? -19.537 -9.860 20.699 1.00 92.69 86 ASP A C 1
ATOM 645 O O . ASP A 1 86 ? -20.270 -10.473 19.917 1.00 92.69 86 ASP A O 1
ATOM 649 N N . ALA A 1 87 ? -18.610 -9.003 20.260 1.00 91.69 87 ALA A N 1
ATOM 650 C CA . ALA A 1 87 ? -18.384 -8.722 18.845 1.00 91.69 87 ALA A CA 1
ATOM 651 C C . ALA A 1 87 ? -17.722 -9.885 18.090 1.00 91.69 87 ALA A C 1
ATOM 653 O O . ALA A 1 87 ? -18.041 -10.123 16.924 1.00 91.69 87 ALA A O 1
ATOM 654 N N . ARG A 1 88 ? -16.818 -10.632 18.738 1.00 90.50 88 ARG A N 1
ATOM 655 C CA . ARG A 1 88 ? -16.192 -11.839 18.168 1.00 90.50 88 ARG A CA 1
ATOM 656 C C . ARG A 1 88 ? -17.189 -12.991 18.032 1.00 90.50 88 ARG A C 1
ATOM 658 O O . ARG A 1 88 ? -17.123 -13.719 17.046 1.00 90.50 88 ARG A O 1
ATOM 665 N N . ASP A 1 89 ? -18.136 -13.096 18.960 1.00 90.00 89 ASP A N 1
ATOM 666 C CA . ASP A 1 89 ? -19.220 -14.085 18.939 1.00 90.00 89 ASP A CA 1
ATOM 667 C C . ASP A 1 89 ? -20.337 -13.736 17.935 1.00 90.00 89 ASP A C 1
ATOM 669 O O . ASP A 1 89 ? -21.274 -14.515 17.738 1.00 90.00 89 ASP A O 1
ATOM 673 N N . GLY A 1 90 ? -20.243 -12.579 17.268 1.00 85.25 90 GLY A N 1
ATOM 674 C CA . GLY A 1 90 ? -21.184 -12.160 16.231 1.00 85.25 90 GLY A CA 1
ATOM 675 C C . GLY A 1 90 ? -22.535 -11.707 16.783 1.00 85.25 90 GLY A C 1
ATOM 676 O O . GLY A 1 90 ? -23.563 -11.884 16.121 1.00 85.25 90 GLY A O 1
ATOM 677 N N . LEU A 1 91 ? -22.565 -11.143 17.997 1.00 86.38 91 LEU A N 1
ATOM 678 C CA . LEU A 1 91 ? -23.797 -10.582 18.543 1.00 86.38 91 LEU A CA 1
ATOM 679 C C . LEU A 1 91 ? -24.324 -9.418 17.676 1.00 86.38 91 LEU A C 1
ATOM 681 O O . LEU A 1 91 ? -23.553 -8.704 17.030 1.00 86.38 91 LEU A O 1
ATOM 685 N N . PRO A 1 92 ? -25.652 -9.190 17.652 1.00 82.56 92 PRO A N 1
ATOM 686 C CA . PRO A 1 92 ? -26.236 -8.098 16.883 1.00 82.56 92 PRO A CA 1
ATOM 687 C C . PRO A 1 92 ? -25.664 -6.736 17.290 1.00 82.56 92 PRO A C 1
ATOM 689 O O . PRO A 1 92 ? -25.610 -6.414 18.475 1.00 82.56 92 PRO A O 1
ATOM 692 N N . GLY A 1 93 ? -25.323 -5.910 16.300 1.00 80.81 93 GLY A N 1
ATOM 693 C CA . GLY A 1 93 ? -24.768 -4.568 16.513 1.00 80.81 93 GLY A CA 1
ATOM 694 C C . GLY A 1 93 ? -23.299 -4.421 16.115 1.00 80.81 93 GLY A C 1
ATOM 695 O O . GLY A 1 93 ? -22.815 -3.293 16.082 1.00 80.81 93 GLY A O 1
ATOM 696 N N . PHE A 1 94 ? -22.631 -5.519 15.753 1.00 85.19 94 PHE A N 1
ATOM 697 C CA . PHE A 1 94 ? -21.259 -5.521 15.245 1.00 85.19 94 PHE A CA 1
ATOM 698 C C . PHE A 1 94 ? -21.237 -5.979 13.784 1.00 85.19 94 PHE A C 1
ATOM 700 O O . PHE A 1 94 ? -21.664 -7.088 13.462 1.00 85.19 94 PHE A O 1
ATOM 707 N N . GLY A 1 95 ? -20.794 -5.094 12.892 1.00 86.25 95 GLY A N 1
ATOM 708 C CA . GLY A 1 95 ? -20.632 -5.385 11.468 1.00 86.25 95 GLY A CA 1
ATOM 709 C C . GLY A 1 95 ? -19.287 -6.049 11.142 1.00 86.25 95 GLY A C 1
ATOM 710 O O . GLY A 1 95 ? -18.497 -6.354 12.051 1.00 86.25 95 GLY A O 1
ATOM 711 N N . PRO A 1 96 ? -19.005 -6.276 9.845 1.00 89.12 96 PRO A N 1
ATOM 712 C CA . PRO A 1 96 ? -17.640 -6.533 9.407 1.00 89.12 96 PRO A CA 1
ATOM 713 C C . PRO A 1 96 ? -16.748 -5.352 9.801 1.00 89.12 96 PRO A C 1
ATOM 715 O O . PRO A 1 96 ? -17.190 -4.203 9.816 1.00 89.12 96 PRO A O 1
ATOM 718 N N . VAL A 1 97 ? 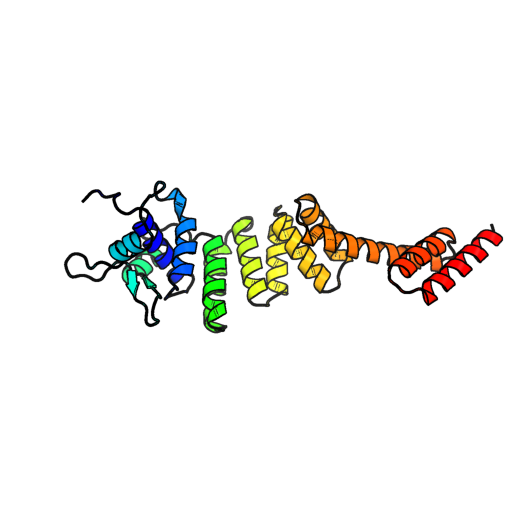-15.498 -5.655 10.140 1.00 93.31 97 VAL A N 1
ATOM 719 C CA . VAL A 1 97 ? -14.502 -4.619 10.414 1.00 93.31 97 VAL A CA 1
ATOM 720 C C . VAL A 1 97 ? -14.200 -3.887 9.100 1.00 93.31 97 VAL A C 1
ATOM 722 O O . VAL A 1 97 ? -13.895 -4.574 8.122 1.00 93.31 97 VAL A O 1
ATOM 725 N N . PRO A 1 98 ? -14.252 -2.541 9.051 1.00 93.12 98 PRO A N 1
ATOM 726 C CA . PRO A 1 98 ? -13.910 -1.785 7.849 1.00 93.12 98 PRO A CA 1
ATOM 727 C C . PRO A 1 98 ? -12.502 -2.119 7.343 1.00 93.12 98 PRO A C 1
ATOM 729 O O . PRO A 1 98 ? -11.561 -2.202 8.136 1.00 93.12 98 PRO A O 1
ATOM 732 N N . CYS A 1 99 ? -12.339 -2.260 6.027 1.00 92.88 99 CYS A N 1
ATOM 733 C CA . CYS A 1 99 ? -11.060 -2.574 5.387 1.00 92.88 99 CYS A CA 1
ATOM 734 C C . CYS A 1 99 ? -9.949 -1.584 5.785 1.00 92.88 99 CYS A C 1
ATOM 736 O O . CYS A 1 99 ? -8.871 -1.991 6.225 1.00 92.88 99 CYS A O 1
ATOM 738 N N . GLU A 1 100 ? -10.241 -0.281 5.765 1.00 92.19 100 GLU A N 1
ATOM 739 C CA . GLU A 1 100 ? -9.291 0.761 6.180 1.00 92.19 100 GLU A CA 1
ATOM 740 C C . GLU A 1 100 ? -8.812 0.617 7.637 1.00 92.19 100 GLU A C 1
ATOM 742 O O . GLU A 1 100 ? -7.665 0.959 7.949 1.00 92.19 100 GLU A O 1
ATOM 747 N N . LEU A 1 101 ? -9.634 0.048 8.532 1.00 95.44 101 LEU A N 1
ATOM 748 C CA . LEU A 1 101 ? -9.250 -0.148 9.931 1.00 95.44 101 LEU A CA 1
ATOM 749 C C . LEU A 1 101 ? -8.115 -1.168 10.072 1.00 95.44 101 LEU A C 1
ATOM 751 O O . LEU A 1 101 ? -7.281 -1.026 10.963 1.00 95.44 101 LEU A O 1
ATOM 755 N N . TRP A 1 102 ? -8.031 -2.165 9.189 1.00 94.94 102 TRP A N 1
ATOM 756 C CA . TRP A 1 102 ? -6.924 -3.124 9.201 1.00 94.94 102 TRP A CA 1
ATOM 757 C C . TRP A 1 102 ? -5.590 -2.457 8.869 1.00 94.94 102 TRP A C 1
ATOM 759 O O . TRP A 1 102 ? -4.584 -2.726 9.522 1.00 94.94 102 TRP A O 1
ATOM 769 N N . THR A 1 103 ? -5.582 -1.528 7.906 1.00 91.94 103 THR A N 1
ATOM 770 C CA . THR A 1 103 ? -4.367 -0.765 7.574 1.00 91.94 103 THR A CA 1
ATOM 771 C C . THR A 1 103 ? -3.977 0.170 8.721 1.00 91.94 103 THR A C 1
ATOM 773 O O . THR A 1 103 ? -2.794 0.286 9.040 1.00 91.94 103 THR A O 1
ATOM 776 N N . LEU A 1 104 ? -4.959 0.787 9.388 1.00 92.69 104 LEU A N 1
ATOM 777 C CA . LEU A 1 104 ? -4.721 1.620 10.569 1.00 92.69 104 LEU A CA 1
ATOM 778 C C . LEU A 1 104 ? -4.203 0.806 11.767 1.00 92.69 104 LEU A C 1
ATOM 780 O O . LEU A 1 104 ? -3.336 1.282 12.495 1.00 92.69 104 LEU A O 1
ATOM 784 N N . ALA A 1 105 ? -4.694 -0.421 11.963 1.00 93.50 105 ALA A N 1
ATOM 785 C CA . ALA A 1 105 ? -4.224 -1.322 13.015 1.00 93.50 105 ALA A CA 1
ATOM 786 C C . ALA A 1 105 ? -2.740 -1.677 12.834 1.00 93.50 105 ALA A C 1
ATOM 788 O O . ALA A 1 105 ? -1.971 -1.634 13.791 1.00 93.50 105 ALA A O 1
ATOM 789 N N . VAL A 1 106 ? -2.325 -1.945 11.594 1.00 90.12 106 VAL A N 1
ATOM 790 C CA . VAL A 1 106 ? -0.914 -2.140 11.234 1.00 90.12 106 VAL A CA 1
ATOM 791 C C . VAL A 1 106 ? -0.082 -0.885 11.520 1.00 90.12 106 VAL A C 1
ATOM 793 O O . VAL A 1 106 ? 1.000 -0.978 12.086 1.00 90.12 106 VAL A O 1
ATOM 796 N N . GLU A 1 107 ? -0.578 0.310 11.187 1.00 87.50 107 GLU A N 1
ATOM 797 C CA . GLU A 1 107 ? 0.132 1.566 11.497 1.00 87.50 107 GLU A CA 1
ATOM 798 C C . GLU A 1 107 ? 0.320 1.789 12.995 1.00 87.50 107 GLU A C 1
ATOM 800 O O . GLU A 1 107 ? 1.376 2.258 13.412 1.00 87.50 107 GLU A O 1
ATOM 805 N N . ALA A 1 108 ? -0.688 1.444 13.796 1.00 87.88 108 ALA A N 1
ATOM 806 C CA . ALA A 1 108 ? -0.626 1.588 15.243 1.00 87.88 108 ALA A CA 1
ATOM 807 C C . ALA A 1 108 ? 0.491 0.725 15.850 1.00 87.88 108 ALA A C 1
ATOM 809 O O . ALA A 1 108 ? 1.251 1.219 16.678 1.00 87.88 108 ALA A O 1
ATOM 810 N N . LEU A 1 109 ? 0.635 -0.521 15.386 1.00 85.56 109 LEU A N 1
ATOM 811 C CA . LEU A 1 109 ? 1.664 -1.450 15.868 1.00 85.56 109 LEU A CA 1
ATOM 812 C C . LEU A 1 109 ? 3.064 -1.151 15.328 1.00 85.56 109 LEU A C 1
ATOM 814 O O . LEU A 1 109 ? 4.054 -1.527 15.948 1.00 85.56 109 LEU A O 1
ATOM 818 N N . TRP A 1 110 ? 3.178 -0.464 14.188 1.00 72.75 110 TRP A N 1
ATOM 819 C CA . TRP A 1 110 ? 4.484 -0.114 13.621 1.00 72.75 110 TRP A CA 1
ATOM 820 C C . TRP A 1 110 ? 5.323 0.748 14.571 1.00 72.75 110 TRP A C 1
ATOM 822 O O . TRP A 1 110 ? 6.546 0.668 14.576 1.00 72.75 110 TRP A O 1
ATOM 832 N N . HIS A 1 111 ? 4.680 1.565 15.407 1.00 66.12 111 HIS A N 1
ATOM 833 C CA . HIS A 1 111 ? 5.382 2.370 16.405 1.00 66.12 111 HIS A CA 1
ATOM 834 C C . HIS A 1 111 ? 6.005 1.544 17.539 1.00 66.12 111 HIS A C 1
ATOM 836 O O . HIS A 1 111 ? 6.877 2.056 18.241 1.00 66.12 111 HIS A O 1
ATOM 842 N N . GLU A 1 112 ? 5.583 0.290 17.697 1.00 63.66 112 GLU A N 1
ATOM 843 C CA . GLU A 1 112 ? 6.037 -0.615 18.751 1.00 63.66 112 GLU A CA 1
ATOM 844 C C . GLU A 1 112 ? 7.109 -1.612 18.261 1.00 63.66 112 GLU A C 1
ATOM 846 O O . GLU A 1 112 ? 7.688 -2.308 19.092 1.00 63.66 112 GLU A O 1
ATOM 851 N N . ASP A 1 113 ? 7.425 -1.646 16.949 1.00 70.44 113 ASP A N 1
ATOM 852 C CA . ASP A 1 113 ? 8.376 -2.587 16.318 1.00 70.44 113 ASP A CA 1
ATOM 853 C C . ASP A 1 113 ? 8.158 -4.048 16.793 1.00 70.44 113 ASP A C 1
ATOM 855 O O . ASP A 1 113 ? 9.112 -4.756 17.124 1.00 70.44 113 ASP A O 1
ATOM 859 N N . ASP A 1 114 ? 6.897 -4.505 16.844 1.00 79.31 114 ASP A N 1
ATOM 860 C CA . ASP A 1 114 ? 6.512 -5.862 17.272 1.00 79.31 114 ASP A CA 1
ATOM 861 C C . ASP A 1 114 ? 6.051 -6.732 16.075 1.00 79.31 114 ASP A C 1
ATOM 863 O O . ASP A 1 114 ? 4.883 -6.680 15.663 1.00 79.31 114 ASP A O 1
ATOM 867 N N . PRO A 1 115 ? 6.941 -7.570 15.498 1.00 81.31 115 PRO A N 1
ATOM 868 C CA . PRO A 1 115 ? 6.598 -8.447 14.382 1.00 81.31 115 PRO A CA 1
ATOM 869 C C . PRO A 1 115 ? 5.571 -9.525 14.744 1.00 81.31 115 PRO A C 1
ATOM 871 O O . PRO A 1 115 ? 4.838 -9.976 13.865 1.00 81.31 115 PRO A O 1
ATOM 874 N N . GLU A 1 116 ? 5.503 -9.958 16.009 1.00 85.25 116 GLU A N 1
ATOM 875 C CA . GLU A 1 116 ? 4.542 -10.980 16.440 1.00 85.25 116 GLU A CA 1
ATOM 876 C C . GLU A 1 116 ? 3.130 -10.395 16.477 1.00 85.25 116 GLU A C 1
ATOM 878 O O . GLU A 1 116 ? 2.192 -11.004 15.948 1.00 85.25 116 GLU A O 1
ATOM 883 N N . ALA A 1 117 ? 2.983 -9.187 17.028 1.00 84.81 117 ALA A N 1
ATOM 884 C CA . ALA A 1 117 ? 1.720 -8.458 17.005 1.00 84.81 117 ALA A CA 1
ATOM 885 C C . ALA A 1 117 ? 1.274 -8.172 15.563 1.00 84.81 117 ALA A C 1
ATOM 887 O O . ALA A 1 117 ? 0.111 -8.396 15.215 1.00 84.81 117 ALA A O 1
ATOM 888 N N . MET A 1 118 ? 2.207 -7.765 14.698 1.00 84.81 118 MET A N 1
ATOM 889 C CA . MET A 1 118 ? 1.926 -7.528 13.284 1.00 84.81 118 MET A CA 1
ATOM 890 C C . MET A 1 118 ? 1.476 -8.800 12.554 1.00 84.81 118 MET A C 1
ATOM 892 O O . MET A 1 118 ? 0.479 -8.786 11.829 1.00 84.81 118 MET A O 1
ATOM 896 N N . GLY A 1 119 ? 2.160 -9.923 12.792 1.00 88.50 119 GLY A N 1
ATOM 897 C CA . GLY A 1 119 ? 1.789 -11.222 12.236 1.00 88.50 119 GLY A CA 1
ATOM 898 C C . GLY A 1 119 ? 0.398 -11.670 12.693 1.00 88.50 119 GLY A C 1
ATOM 899 O O . GLY A 1 119 ? -0.378 -12.201 11.898 1.00 88.50 119 GLY A O 1
ATOM 900 N N . ALA A 1 120 ? 0.027 -11.392 13.946 1.00 89.94 120 ALA A N 1
ATOM 901 C CA . ALA A 1 120 ? -1.312 -11.681 14.453 1.00 89.94 120 ALA A CA 1
ATOM 902 C C . ALA A 1 120 ? -2.402 -10.836 13.770 1.00 89.94 120 ALA A C 1
ATOM 904 O O . ALA A 1 120 ? -3.489 -11.356 13.501 1.00 89.94 120 ALA A O 1
ATOM 905 N N . VAL A 1 121 ? -2.131 -9.558 13.472 1.00 92.06 121 VAL A N 1
ATOM 906 C CA . VAL A 1 121 ? -3.049 -8.713 12.687 1.00 92.06 121 VAL A CA 1
ATOM 907 C C .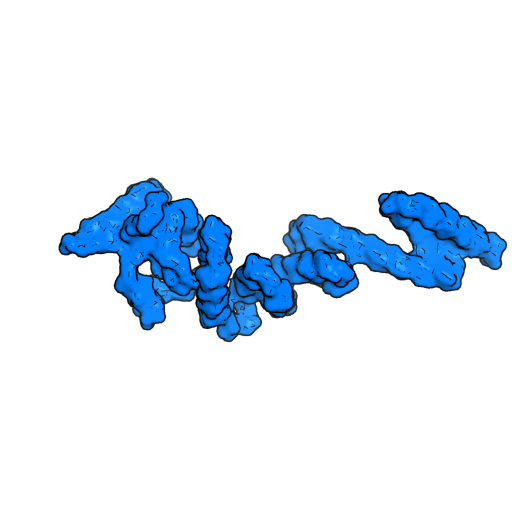 VAL A 1 121 ? -3.189 -9.251 11.268 1.00 92.06 121 VAL A C 1
ATOM 909 O O . VAL A 1 121 ? -4.313 -9.377 10.787 1.00 92.06 121 VAL A O 1
ATOM 912 N N . LEU A 1 122 ? -2.083 -9.625 10.620 1.00 90.75 122 LEU A N 1
ATOM 913 C CA . LEU A 1 122 ? -2.095 -10.175 9.264 1.00 90.75 122 LEU A CA 1
ATOM 914 C C . LEU A 1 122 ? -2.920 -11.468 9.170 1.00 90.75 122 LEU A C 1
ATOM 916 O O . LEU A 1 122 ? -3.778 -11.591 8.298 1.00 90.75 122 LEU A O 1
ATOM 920 N N . GLU A 1 123 ? -2.720 -12.415 10.088 1.00 92.12 123 GLU A N 1
ATOM 921 C CA . GLU A 1 123 ? -3.493 -13.665 10.115 1.00 92.12 123 GLU A CA 1
ATOM 922 C C . GLU A 1 123 ? -4.994 -13.410 10.314 1.00 92.12 123 GLU A C 1
ATOM 924 O O . GLU A 1 123 ? -5.839 -14.024 9.656 1.00 92.12 123 GLU A O 1
ATOM 929 N N . ARG A 1 124 ? -5.347 -12.449 11.174 1.00 93.81 124 ARG A N 1
ATOM 930 C CA . ARG A 1 124 ? -6.743 -12.038 11.373 1.00 93.81 124 ARG A CA 1
ATOM 931 C C . ARG A 1 124 ? -7.318 -11.335 10.145 1.00 93.81 124 ARG A C 1
ATOM 933 O O . ARG A 1 124 ? -8.458 -11.620 9.787 1.00 93.81 124 ARG A O 1
ATOM 940 N N . ALA A 1 125 ? -6.539 -10.482 9.481 1.00 93.50 125 ALA A N 1
ATOM 941 C CA . ALA A 1 125 ? -6.941 -9.809 8.252 1.00 93.50 125 ALA A CA 1
ATOM 942 C C . ALA A 1 125 ? -7.209 -10.831 7.142 1.00 93.50 125 ALA A C 1
ATOM 944 O O . ALA A 1 125 ? -8.268 -10.794 6.526 1.00 93.50 125 ALA A O 1
ATOM 945 N N . ARG A 1 126 ? -6.315 -11.810 6.940 1.00 91.75 126 ARG A N 1
ATOM 946 C CA . ARG A 1 126 ? -6.508 -12.910 5.976 1.00 91.75 126 ARG A CA 1
ATOM 947 C C . ARG A 1 126 ? -7.775 -13.713 6.272 1.00 91.75 126 ARG A C 1
ATOM 949 O O . ARG A 1 126 ? -8.520 -14.032 5.350 1.00 91.75 126 ARG A O 1
ATOM 956 N N . ALA A 1 127 ? -8.050 -14.009 7.541 1.00 91.38 127 ALA A N 1
ATOM 957 C CA . ALA A 1 127 ? -9.260 -14.729 7.932 1.00 91.38 127 ALA A CA 1
ATOM 958 C C . ALA A 1 127 ? -10.546 -13.909 7.713 1.00 91.38 127 ALA A C 1
ATOM 960 O O . ALA A 1 127 ? -11.573 -14.477 7.343 1.00 91.38 127 ALA A O 1
ATOM 961 N N . ALA A 1 128 ? -10.498 -12.594 7.944 1.00 90.25 128 ALA A N 1
ATOM 962 C CA . ALA A 1 128 ? -11.652 -11.707 7.827 1.00 90.25 128 ALA A CA 1
ATOM 963 C C . ALA A 1 128 ? -11.939 -11.264 6.382 1.00 90.25 128 ALA A C 1
ATOM 965 O O . ALA A 1 128 ? -13.100 -11.190 5.995 1.00 90.25 128 ALA A O 1
ATOM 966 N N . LEU A 1 129 ? -10.891 -10.977 5.604 1.00 89.44 129 LEU A N 1
ATOM 967 C CA . LEU A 1 129 ? -10.953 -10.369 4.269 1.00 89.44 129 LEU A CA 1
ATOM 968 C C . LEU A 1 129 ? -10.709 -11.372 3.131 1.00 89.44 129 LEU A C 1
ATOM 970 O O . LEU A 1 129 ? -11.124 -11.147 2.001 1.00 89.44 129 LEU A O 1
ATOM 974 N N . GLY A 1 130 ? -10.058 -12.505 3.412 1.00 76.38 130 GLY A N 1
ATOM 975 C CA . GLY A 1 130 ? -9.698 -13.503 2.403 1.00 76.38 130 GLY A CA 1
ATOM 976 C C . GLY A 1 130 ? -10.817 -14.339 1.747 1.00 76.38 130 GLY A C 1
ATOM 977 O O . GLY A 1 130 ? -10.511 -14.929 0.708 1.00 76.38 130 GLY A O 1
ATOM 978 N N . PRO A 1 131 ? -12.061 -14.467 2.268 1.00 68.56 131 PRO A N 1
ATOM 979 C CA . PRO A 1 131 ? -13.056 -15.347 1.646 1.00 68.56 131 PRO A CA 1
ATOM 980 C C . PRO A 1 131 ? -13.748 -14.760 0.404 1.00 68.56 131 PRO A C 1
ATOM 982 O O . PRO A 1 131 ? -14.374 -15.523 -0.332 1.00 68.56 131 PRO A O 1
ATOM 985 N N . GLU A 1 132 ? -13.657 -13.452 0.149 1.00 67.69 132 GLU A N 1
ATOM 986 C CA . GLU A 1 132 ? -14.295 -12.819 -1.012 1.00 67.69 132 GLU A CA 1
ATOM 987 C C . GLU A 1 132 ? -13.292 -12.683 -2.165 1.00 67.69 132 GLU A C 1
ATOM 989 O O . GLU A 1 132 ? -12.310 -11.949 -2.079 1.00 67.69 132 GLU A O 1
ATOM 994 N N . GLU A 1 133 ? -13.501 -13.442 -3.249 1.00 66.81 133 GLU A N 1
ATOM 995 C CA . GLU A 1 133 ? -12.506 -13.540 -4.325 1.00 66.81 133 GLU A CA 1
ATOM 996 C C . GLU A 1 133 ? -12.306 -12.234 -5.110 1.00 66.81 133 GLU A C 1
ATOM 998 O O . GLU A 1 133 ? -11.191 -12.024 -5.596 1.00 66.81 133 GLU A O 1
ATOM 1003 N N . ASP A 1 134 ? -13.329 -11.368 -5.140 1.00 75.94 134 ASP A N 1
ATOM 1004 C CA . ASP A 1 134 ? -13.426 -10.179 -6.001 1.00 75.94 134 ASP A CA 1
ATOM 1005 C C . ASP A 1 134 ? -13.701 -8.863 -5.239 1.00 75.94 134 ASP A C 1
ATOM 1007 O O . ASP A 1 134 ? -13.958 -7.833 -5.869 1.00 75.94 134 ASP A O 1
ATOM 1011 N N . ASP A 1 135 ? -13.666 -8.854 -3.900 1.00 90.50 135 ASP A N 1
ATOM 1012 C CA . ASP A 1 135 ? -13.777 -7.593 -3.154 1.00 90.50 135 ASP A CA 1
ATOM 1013 C C . ASP A 1 135 ? -12.480 -6.784 -3.319 1.00 90.50 135 ASP A C 1
ATOM 1015 O O . ASP A 1 135 ? -11.450 -7.054 -2.699 1.00 90.50 135 ASP A O 1
ATOM 1019 N N . LEU A 1 136 ? -12.541 -5.773 -4.188 1.00 92.00 136 LEU A N 1
ATOM 1020 C CA . LEU A 1 136 ? -11.418 -4.896 -4.511 1.00 92.00 136 LEU A CA 1
ATOM 1021 C C . LEU A 1 136 ? -10.811 -4.229 -3.275 1.00 92.00 136 LEU A C 1
ATOM 1023 O O . LEU A 1 136 ? -9.592 -4.054 -3.227 1.00 92.00 136 LEU A O 1
ATOM 1027 N N . GLU A 1 137 ? -11.635 -3.844 -2.300 1.00 91.44 137 GLU A N 1
ATOM 1028 C CA . GLU A 1 137 ? -11.185 -3.135 -1.105 1.00 91.44 137 GLU A CA 1
ATOM 1029 C C . GLU A 1 137 ? -10.480 -4.093 -0.141 1.00 91.44 137 GLU A C 1
ATOM 1031 O O . GLU A 1 137 ? -9.405 -3.772 0.380 1.00 91.44 137 GLU A O 1
ATOM 1036 N N . ALA A 1 138 ? -11.027 -5.301 0.023 1.00 93.12 138 ALA A N 1
ATOM 1037 C CA . ALA A 1 138 ? -10.413 -6.377 0.793 1.00 93.12 138 ALA A CA 1
ATOM 1038 C C . ALA A 1 138 ? -9.067 -6.811 0.189 1.00 93.12 138 ALA A C 1
ATOM 1040 O O . ALA A 1 138 ? -8.059 -6.870 0.896 1.00 93.12 138 ALA A O 1
ATOM 1041 N N . LEU A 1 139 ? -9.020 -7.054 -1.125 1.00 94.38 139 LEU A N 1
ATOM 1042 C CA . LEU A 1 139 ? -7.801 -7.459 -1.833 1.00 94.38 139 LEU A CA 1
ATOM 1043 C C . LEU A 1 139 ? -6.714 -6.379 -1.762 1.00 94.38 139 LEU A C 1
ATOM 1045 O O . LEU A 1 139 ? -5.551 -6.688 -1.497 1.00 94.38 139 LEU A O 1
ATOM 1049 N N . LEU A 1 140 ? -7.083 -5.111 -1.968 1.00 93.94 140 LEU A N 1
ATOM 1050 C CA . LEU A 1 140 ? -6.155 -3.985 -1.858 1.00 93.94 140 LEU A CA 1
ATOM 1051 C C . LEU A 1 140 ? -5.622 -3.842 -0.428 1.00 93.94 140 LEU A C 1
ATOM 1053 O O . LEU A 1 140 ? -4.426 -3.624 -0.234 1.00 93.94 140 LEU A O 1
ATOM 1057 N N . THR A 1 141 ? -6.495 -3.989 0.568 1.00 94.75 141 THR A N 1
ATOM 1058 C CA . THR A 1 141 ? -6.122 -3.944 1.986 1.00 94.75 141 THR A CA 1
ATOM 1059 C C . THR A 1 141 ? -5.144 -5.056 2.343 1.00 94.75 141 THR A C 1
ATOM 1061 O O . THR A 1 141 ? -4.116 -4.773 2.952 1.00 94.75 141 THR A O 1
ATOM 1064 N N . LEU A 1 142 ? -5.404 -6.295 1.919 1.00 94.44 142 LEU A N 1
ATOM 1065 C CA . LEU A 1 142 ? -4.482 -7.411 2.136 1.00 94.44 142 LEU A CA 1
ATOM 1066 C C . LEU A 1 142 ? -3.120 -7.144 1.488 1.00 94.44 142 LEU A C 1
ATOM 1068 O O . LEU A 1 142 ? -2.102 -7.284 2.158 1.00 94.44 142 LEU A O 1
ATOM 1072 N N . GLY A 1 143 ? -3.093 -6.663 0.241 1.00 94.38 143 GLY A N 1
ATOM 1073 C CA . GLY A 1 143 ? -1.841 -6.295 -0.425 1.00 94.38 143 GLY A CA 1
ATOM 1074 C C . GLY A 1 143 ? -1.043 -5.232 0.337 1.00 94.38 143 GLY A C 1
ATOM 1075 O O . GLY A 1 143 ? 0.155 -5.403 0.542 1.00 94.38 143 GLY A O 1
ATOM 1076 N N . ARG A 1 144 ? -1.701 -4.174 0.835 1.00 93.38 144 ARG A N 1
ATOM 1077 C CA . ARG A 1 144 ? -1.058 -3.110 1.634 1.00 93.38 144 ARG A CA 1
ATOM 1078 C C . ARG A 1 144 ? -0.497 -3.624 2.965 1.00 93.38 144 ARG A C 1
ATOM 1080 O O . ARG A 1 144 ? 0.535 -3.137 3.421 1.00 93.38 144 ARG A O 1
ATOM 1087 N N . ILE A 1 145 ? -1.181 -4.565 3.618 1.00 92.50 145 ILE A N 1
ATOM 1088 C CA . ILE A 1 145 ? -0.714 -5.146 4.886 1.00 92.50 145 ILE A CA 1
ATOM 1089 C C . ILE A 1 145 ? 0.531 -6.008 4.645 1.00 92.50 145 ILE A C 1
ATOM 1091 O O . ILE A 1 145 ? 1.505 -5.883 5.381 1.00 92.50 145 ILE A O 1
ATOM 1095 N N . GLU A 1 146 ? 0.520 -6.837 3.603 1.00 92.31 146 GLU A N 1
ATOM 1096 C CA . GLU A 1 146 ? 1.637 -7.727 3.244 1.00 92.31 146 GLU A CA 1
ATOM 1097 C C . GLU A 1 146 ? 2.863 -6.928 2.784 1.00 92.31 146 GLU A C 1
ATOM 1099 O O . GLU A 1 146 ? 3.984 -7.215 3.201 1.00 92.31 146 GLU A O 1
ATOM 1104 N N . GLU A 1 147 ? 2.638 -5.858 2.013 1.00 90.94 147 GLU A N 1
ATOM 1105 C CA . GLU A 1 147 ? 3.667 -4.889 1.617 1.00 90.94 147 GLU A CA 1
ATOM 1106 C C . GLU A 1 147 ? 4.346 -4.279 2.850 1.00 90.94 147 GLU A C 1
ATOM 1108 O O . GLU A 1 147 ? 5.572 -4.266 2.940 1.00 90.94 147 GLU A O 1
ATOM 1113 N N . LYS A 1 148 ? 3.565 -3.842 3.850 1.00 88.00 148 LYS A N 1
ATOM 1114 C CA . LYS A 1 148 ? 4.120 -3.332 5.115 1.00 88.00 148 LYS A CA 1
ATOM 1115 C C . LYS A 1 148 ? 4.858 -4.411 5.906 1.00 88.00 148 LYS A C 1
ATOM 1117 O O . LYS A 1 148 ? 5.864 -4.107 6.535 1.00 88.00 148 LYS A O 1
ATOM 1122 N N . TYR A 1 149 ? 4.393 -5.657 5.870 1.00 86.94 149 TYR A N 1
ATOM 1123 C CA . TYR A 1 149 ? 5.070 -6.780 6.523 1.00 86.94 149 TYR A CA 1
ATOM 1124 C C . TYR A 1 149 ? 6.395 -7.164 5.836 1.00 86.94 149 TYR A C 1
ATOM 1126 O O . TYR A 1 149 ? 7.236 -7.832 6.439 1.00 86.94 149 TYR A O 1
ATOM 1134 N N . GLY A 1 150 ? 6.602 -6.721 4.592 1.00 87.00 150 GLY A N 1
ATOM 1135 C CA . GLY A 1 150 ? 7.787 -7.014 3.789 1.00 87.00 150 GLY A CA 1
ATOM 1136 C C . GLY A 1 150 ? 7.704 -8.325 3.003 1.00 87.00 150 GLY A C 1
ATOM 1137 O O . GLY A 1 150 ? 8.724 -8.782 2.489 1.00 87.00 150 GLY A O 1
ATOM 1138 N N . ASP A 1 151 ? 6.519 -8.937 2.897 1.00 90.44 151 ASP A N 1
ATOM 1139 C CA . ASP A 1 151 ? 6.289 -10.086 2.013 1.00 90.44 151 ASP A CA 1
ATOM 1140 C C . ASP A 1 151 ? 5.850 -9.586 0.629 1.00 90.44 151 ASP A C 1
ATOM 1142 O O . ASP A 1 151 ? 4.664 -9.513 0.296 1.00 90.44 151 ASP A O 1
ATOM 1146 N N . GLU A 1 152 ? 6.835 -9.186 -0.178 1.00 91.25 152 GLU A N 1
ATOM 1147 C CA . GLU A 1 152 ? 6.599 -8.654 -1.524 1.00 91.25 152 GLU A CA 1
ATOM 1148 C C . GLU A 1 152 ? 5.905 -9.667 -2.449 1.00 91.25 152 GLU A C 1
ATOM 1150 O O . GLU A 1 152 ? 5.110 -9.266 -3.298 1.00 91.25 152 GLU A O 1
ATOM 1155 N N . GLU A 1 153 ? 6.168 -10.971 -2.297 1.00 92.25 153 GLU A N 1
ATOM 1156 C CA . GLU A 1 153 ? 5.530 -12.009 -3.119 1.00 92.25 153 GLU A CA 1
ATOM 1157 C C . GLU A 1 153 ? 4.039 -12.139 -2.785 1.00 92.25 153 GLU A C 1
ATOM 1159 O O . GLU A 1 153 ? 3.198 -12.204 -3.691 1.00 92.25 153 GLU A O 1
ATOM 1164 N N . ALA A 1 154 ? 3.692 -12.135 -1.495 1.00 92.62 154 ALA A N 1
ATOM 1165 C CA . ALA A 1 154 ? 2.300 -12.130 -1.066 1.00 92.62 154 ALA A CA 1
ATOM 1166 C C . ALA A 1 154 ? 1.593 -10.839 -1.503 1.00 92.62 154 ALA A C 1
ATOM 1168 O O . ALA A 1 154 ? 0.510 -10.905 -2.094 1.00 92.62 154 ALA A O 1
ATOM 1169 N N . ALA A 1 155 ? 2.219 -9.677 -1.286 1.00 94.81 155 ALA A N 1
ATOM 1170 C CA . ALA A 1 155 ? 1.688 -8.379 -1.701 1.00 94.81 155 ALA A CA 1
ATOM 1171 C C . ALA A 1 155 ? 1.411 -8.333 -3.211 1.00 94.81 155 ALA A C 1
ATOM 1173 O O . ALA A 1 155 ? 0.315 -7.958 -3.634 1.00 94.81 155 ALA A O 1
ATOM 1174 N N . GLU A 1 156 ? 2.359 -8.798 -4.030 1.00 95.44 156 GLU A N 1
ATOM 1175 C CA . GLU A 1 156 ? 2.204 -8.925 -5.479 1.00 95.44 156 GLU A CA 1
ATOM 1176 C C . GLU A 1 156 ? 0.994 -9.794 -5.850 1.00 95.44 156 GLU A C 1
ATOM 1178 O O . GLU A 1 156 ? 0.217 -9.431 -6.737 1.00 95.44 156 GLU A O 1
ATOM 1183 N N . GLY A 1 157 ? 0.814 -10.932 -5.174 1.00 94.12 157 GLY A N 1
ATOM 1184 C CA . GLY A 1 157 ? -0.324 -11.824 -5.389 1.00 94.12 157 GLY A CA 1
ATOM 1185 C C . GLY A 1 157 ? -1.667 -11.126 -5.164 1.00 94.12 157 GLY A C 1
ATOM 1186 O O . GLY A 1 157 ? -2.569 -11.233 -6.002 1.00 94.12 157 GLY A O 1
ATOM 1187 N N . TRP A 1 158 ? -1.792 -10.371 -4.072 1.00 95.25 158 TRP A N 1
ATOM 1188 C CA . TRP A 1 158 ? -3.006 -9.621 -3.746 1.00 95.25 158 TRP A CA 1
ATOM 1189 C C . TRP A 1 158 ? -3.241 -8.439 -4.687 1.00 95.25 158 TRP A C 1
ATOM 1191 O O . TRP A 1 158 ? -4.341 -8.301 -5.229 1.00 95.25 158 TRP A O 1
ATOM 1201 N N . PHE A 1 159 ? -2.213 -7.627 -4.952 1.00 96.00 159 PHE A N 1
ATOM 1202 C CA . PHE A 1 159 ? -2.335 -6.495 -5.869 1.00 96.00 159 PHE A CA 1
ATOM 1203 C C . PHE A 1 159 ? -2.659 -6.942 -7.291 1.00 96.00 159 PHE A C 1
ATOM 1205 O O . PHE A 1 159 ? -3.469 -6.297 -7.952 1.00 96.00 159 PHE A O 1
ATOM 1212 N N . ARG A 1 160 ? -2.111 -8.073 -7.753 1.00 95.31 160 ARG A N 1
ATOM 1213 C CA . ARG A 1 160 ? -2.461 -8.646 -9.059 1.00 95.31 160 ARG A CA 1
ATOM 1214 C C . ARG A 1 160 ? -3.932 -8.998 -9.143 1.00 95.31 160 ARG A C 1
ATOM 1216 O O . ARG A 1 160 ? -4.593 -8.569 -10.080 1.00 95.31 160 ARG A O 1
ATOM 1223 N N . ARG A 1 161 ? -4.463 -9.708 -8.146 1.00 93.62 161 ARG A N 1
ATOM 1224 C CA . ARG A 1 161 ? -5.892 -10.047 -8.102 1.00 93.62 161 ARG A CA 1
ATOM 1225 C C . ARG A 1 161 ? -6.768 -8.796 -8.125 1.00 93.62 161 ARG A C 1
ATOM 1227 O O . ARG A 1 161 ? -7.684 -8.716 -8.935 1.00 93.62 161 ARG A O 1
ATOM 1234 N N . ALA A 1 162 ? -6.450 -7.795 -7.304 1.00 94.31 162 ALA A N 1
ATOM 1235 C CA . ALA A 1 162 ? -7.185 -6.532 -7.287 1.00 94.31 162 ALA A CA 1
ATOM 1236 C C . ALA A 1 162 ? -7.079 -5.768 -8.624 1.00 94.31 162 ALA A C 1
ATOM 1238 O O . ALA A 1 162 ? -8.075 -5.235 -9.110 1.00 94.31 162 ALA A O 1
ATOM 1239 N N . ALA A 1 163 ? -5.898 -5.730 -9.248 1.00 94.19 163 ALA A N 1
ATOM 1240 C CA . ALA A 1 163 ? -5.666 -5.063 -10.531 1.00 94.19 163 ALA A CA 1
ATOM 1241 C C . ALA A 1 163 ? -6.363 -5.768 -11.709 1.00 94.19 163 ALA A C 1
ATOM 1243 O O . ALA A 1 163 ? -6.830 -5.103 -12.642 1.00 94.19 163 ALA A O 1
ATOM 1244 N N . ASP A 1 164 ? -6.444 -7.099 -11.671 1.00 91.81 164 ASP A N 1
ATOM 1245 C CA . ASP A 1 164 ? -7.163 -7.920 -12.649 1.00 91.81 164 ASP A CA 1
ATOM 1246 C C . ASP A 1 164 ? -8.683 -7.772 -12.493 1.00 91.81 164 ASP A C 1
ATOM 1248 O O . ASP A 1 164 ? -9.403 -7.740 -13.492 1.00 91.81 164 ASP A O 1
ATOM 1252 N N . ALA A 1 165 ? -9.159 -7.579 -11.260 1.00 91.25 165 ALA A N 1
ATOM 1253 C CA . ALA A 1 165 ? -10.551 -7.260 -10.950 1.00 91.25 165 ALA A CA 1
ATOM 1254 C C . ALA A 1 165 ? -10.920 -5.776 -11.202 1.00 91.25 165 ALA A C 1
ATOM 1256 O O . ALA A 1 165 ? -12.093 -5.408 -11.136 1.00 91.25 165 ALA A O 1
ATOM 1257 N N . GLY A 1 166 ? -9.950 -4.922 -11.555 1.00 91.44 166 GLY A N 1
ATOM 1258 C CA . GLY A 1 166 ? -10.184 -3.551 -12.032 1.00 91.44 166 GLY A CA 1
ATOM 1259 C C . GLY A 1 166 ? -9.782 -2.422 -11.079 1.00 91.44 166 GLY A C 1
ATOM 1260 O O . GLY A 1 166 ? -10.052 -1.261 -11.384 1.00 91.44 166 GLY A O 1
ATOM 1261 N N . SER A 1 167 ? -9.118 -2.715 -9.957 1.00 94.00 167 SER A N 1
ATOM 1262 C CA . SER A 1 167 ? -8.568 -1.681 -9.071 1.00 94.00 167 SER A CA 1
ATOM 1263 C C . SER A 1 167 ? -7.367 -0.983 -9.718 1.00 94.00 167 SER A C 1
ATOM 1265 O O . SER A 1 167 ? -6.297 -1.573 -9.890 1.00 94.00 167 SER A O 1
ATOM 1267 N N . THR A 1 168 ? -7.528 0.297 -10.065 1.00 94.38 168 THR A N 1
ATOM 1268 C CA . THR A 1 168 ? -6.443 1.115 -10.632 1.00 94.38 168 THR A CA 1
ATOM 1269 C C . THR A 1 168 ? -5.369 1.437 -9.602 1.00 94.38 168 THR A C 1
ATOM 1271 O O . THR A 1 168 ? -4.198 1.510 -9.959 1.00 94.38 168 THR A O 1
ATOM 1274 N N . GLU A 1 169 ? -5.741 1.565 -8.325 1.00 94.06 169 GLU A N 1
ATOM 1275 C CA . GLU A 1 169 ? -4.765 1.754 -7.251 1.00 94.06 169 GLU A CA 1
ATOM 1276 C C . GLU A 1 169 ? -3.890 0.508 -7.077 1.00 94.06 169 GLU A C 1
ATOM 1278 O O . GLU A 1 169 ? -2.667 0.612 -7.011 1.00 94.06 169 GLU A O 1
ATOM 1283 N N . ALA A 1 170 ? -4.496 -0.684 -7.067 1.00 95.62 170 ALA A N 1
ATOM 1284 C CA . ALA A 1 170 ? -3.727 -1.923 -6.995 1.00 95.62 170 ALA A CA 1
ATOM 1285 C C . ALA A 1 170 ? -2.828 -2.106 -8.224 1.00 95.62 170 ALA A C 1
ATOM 1287 O O . ALA A 1 170 ? -1.714 -2.607 -8.096 1.00 95.62 170 ALA A O 1
ATOM 1288 N N . ALA A 1 171 ? -3.282 -1.669 -9.404 1.00 96.94 171 ALA A N 1
ATOM 1289 C CA . ALA A 1 171 ? -2.448 -1.658 -10.599 1.00 96.94 171 ALA A CA 1
ATOM 1290 C C . ALA A 1 171 ? -1.239 -0.718 -10.442 1.00 96.94 171 ALA A C 1
ATOM 1292 O O . ALA A 1 171 ? -0.126 -1.132 -10.744 1.00 96.94 171 ALA A O 1
ATOM 1293 N N . GLY A 1 172 ? -1.423 0.496 -9.911 1.00 96.69 172 GLY A N 1
ATOM 1294 C CA . GLY A 1 172 ? -0.313 1.404 -9.596 1.00 96.69 172 GLY A CA 1
ATOM 1295 C C . GLY A 1 172 ? 0.714 0.751 -8.666 1.00 96.69 172 GLY A C 1
ATOM 1296 O O . GLY A 1 172 ? 1.880 0.631 -9.034 1.00 96.69 172 GLY A O 1
ATOM 1297 N N . ARG A 1 173 ? 0.258 0.206 -7.528 1.00 96.25 173 ARG A N 1
ATOM 1298 C CA . ARG A 1 173 ? 1.118 -0.482 -6.544 1.00 96.25 173 ARG A CA 1
ATOM 1299 C C . ARG A 1 173 ? 1.853 -1.691 -7.120 1.00 96.25 173 ARG A C 1
ATOM 1301 O O . ARG A 1 173 ? 3.054 -1.836 -6.914 1.00 96.25 173 ARG A O 1
ATOM 1308 N N . LEU A 1 174 ? 1.161 -2.544 -7.879 1.00 97.50 174 LEU A N 1
ATOM 1309 C CA . LEU A 1 174 ? 1.788 -3.681 -8.558 1.00 97.50 174 LEU A CA 1
ATOM 1310 C C . LEU A 1 174 ? 2.826 -3.222 -9.588 1.00 97.50 174 LEU A C 1
ATOM 1312 O O . LEU A 1 174 ? 3.884 -3.836 -9.716 1.00 97.50 174 LEU A O 1
ATOM 1316 N N . GLY A 1 175 ? 2.527 -2.145 -10.316 1.00 97.69 175 GLY A N 1
ATOM 1317 C CA . GLY A 1 175 ? 3.456 -1.510 -11.241 1.00 97.69 175 GLY A CA 1
ATOM 1318 C C . GLY A 1 175 ? 4.734 -1.053 -10.541 1.00 97.69 175 GLY A C 1
ATOM 1319 O O . GLY A 1 175 ? 5.818 -1.415 -10.994 1.00 97.69 175 GLY A O 1
ATOM 1320 N N . SER A 1 176 ? 4.613 -0.340 -9.418 1.00 96.62 176 SER A N 1
ATOM 1321 C CA . SER A 1 176 ? 5.754 0.103 -8.607 1.00 96.62 176 SER A CA 1
ATOM 1322 C C . SER A 1 176 ? 6.584 -1.073 -8.095 1.00 96.62 176 SER A C 1
ATOM 1324 O O . SER A 1 176 ? 7.791 -1.113 -8.310 1.00 96.62 176 SER A O 1
ATOM 1326 N N . LEU A 1 177 ? 5.937 -2.100 -7.536 1.00 95.75 177 LEU A N 1
ATOM 1327 C CA . LEU A 1 177 ? 6.615 -3.288 -7.006 1.00 95.75 177 LEU A CA 1
ATOM 1328 C C . LEU A 1 177 ? 7.380 -4.071 -8.095 1.00 95.75 177 LEU A C 1
ATOM 1330 O O . LEU A 1 177 ? 8.454 -4.627 -7.854 1.00 95.75 177 LEU A O 1
ATOM 1334 N N . LEU A 1 178 ? 6.850 -4.144 -9.320 1.00 96.75 178 LEU A N 1
ATOM 1335 C CA . LEU A 1 178 ? 7.558 -4.747 -10.459 1.00 96.75 178 LEU A CA 1
ATOM 1336 C C . LEU A 1 178 ? 8.719 -3.868 -10.940 1.00 96.75 178 LEU A C 1
ATOM 1338 O O . LEU A 1 178 ? 9.787 -4.387 -11.270 1.00 96.75 178 LEU A O 1
ATOM 1342 N N . PHE A 1 179 ? 8.519 -2.551 -10.959 1.00 96.69 179 PHE A N 1
ATOM 1343 C CA . PHE A 1 179 ? 9.530 -1.581 -11.363 1.00 96.69 179 PHE A CA 1
ATOM 1344 C C . PHE A 1 179 ? 10.730 -1.572 -10.406 1.00 96.69 179 PHE A C 1
ATOM 1346 O O . PHE A 1 179 ? 11.871 -1.651 -10.859 1.00 96.69 179 PHE A O 1
ATOM 1353 N N . ASP A 1 180 ? 10.490 -1.583 -9.095 1.00 94.25 180 ASP A N 1
ATOM 1354 C CA . ASP A 1 180 ? 11.541 -1.592 -8.070 1.00 94.25 180 ASP A CA 1
ATOM 1355 C C . ASP A 1 180 ? 12.389 -2.874 -8.102 1.00 94.25 180 ASP A C 1
ATOM 1357 O O . ASP A 1 180 ? 13.586 -2.852 -7.802 1.00 94.25 180 ASP A O 1
ATOM 1361 N N . ARG A 1 181 ? 11.814 -3.990 -8.571 1.00 93.06 181 ARG A N 1
ATOM 1362 C CA . ARG A 1 181 ? 12.538 -5.246 -8.847 1.00 93.06 181 ARG A CA 1
ATOM 1363 C C . ARG A 1 181 ? 13.238 -5.267 -10.211 1.00 93.06 181 ARG A C 1
ATOM 1365 O O . ARG A 1 181 ? 13.721 -6.316 -10.638 1.00 93.06 181 ARG A O 1
ATOM 1372 N N . ALA A 1 182 ? 13.323 -4.117 -10.880 1.00 93.62 182 ALA A N 1
ATOM 1373 C CA . ALA A 1 182 ? 13.906 -3.932 -12.205 1.00 93.62 182 ALA A CA 1
ATOM 1374 C C . ALA A 1 182 ? 13.239 -4.772 -13.314 1.00 93.62 182 ALA A C 1
ATOM 1376 O O . ALA A 1 182 ? 13.865 -5.064 -14.336 1.00 93.62 182 ALA A O 1
ATOM 1377 N N . ASP A 1 183 ? 11.960 -5.134 -13.148 1.00 94.75 183 ASP A N 1
ATOM 1378 C CA . ASP A 1 183 ? 11.135 -5.742 -14.196 1.00 94.75 183 ASP A CA 1
ATOM 1379 C C . ASP A 1 183 ? 10.219 -4.692 -14.844 1.00 94.75 183 ASP A C 1
ATOM 1381 O O . ASP A 1 183 ? 8.988 -4.792 -14.871 1.00 94.75 183 ASP A O 1
ATOM 1385 N N . SER A 1 184 ? 10.841 -3.648 -15.397 1.00 94.94 184 SER A N 1
ATOM 1386 C CA . SER A 1 184 ? 10.149 -2.546 -16.073 1.00 94.94 184 SER A CA 1
ATOM 1387 C C . SER A 1 184 ? 9.235 -3.030 -17.202 1.00 94.94 184 SER A C 1
ATOM 1389 O O . SER A 1 184 ? 8.198 -2.428 -17.472 1.00 94.94 184 SER A O 1
ATOM 1391 N N . ALA A 1 185 ? 9.584 -4.137 -17.867 1.00 95.44 185 ALA A N 1
ATOM 1392 C CA . ALA A 1 185 ? 8.770 -4.702 -18.937 1.00 95.44 185 ALA A CA 1
ATOM 1393 C C . ALA A 1 185 ? 7.435 -5.255 -18.418 1.00 95.44 185 ALA A C 1
ATOM 1395 O O . ALA A 1 185 ? 6.401 -4.999 -19.045 1.00 95.44 185 ALA A O 1
ATOM 1396 N N . ALA A 1 186 ? 7.449 -5.979 -17.293 1.00 96.31 186 ALA A N 1
ATOM 1397 C CA . ALA A 1 186 ? 6.234 -6.449 -16.637 1.00 96.31 186 ALA A CA 1
ATOM 1398 C C . ALA A 1 186 ? 5.466 -5.316 -15.939 1.00 96.31 186 ALA A C 1
ATOM 1400 O O . ALA A 1 186 ? 4.240 -5.386 -15.861 1.00 96.31 186 ALA A O 1
ATOM 1401 N N . ALA A 1 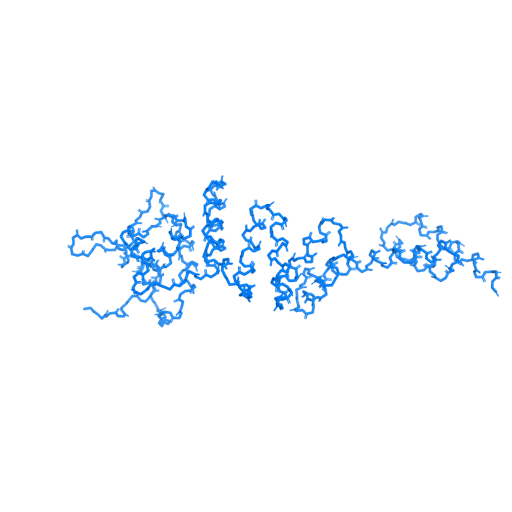187 ? 6.159 -4.272 -15.473 1.00 97.81 187 ALA A N 1
ATOM 1402 C CA . ALA A 1 187 ? 5.556 -3.129 -14.793 1.00 97.81 187 ALA A CA 1
ATOM 1403 C C . ALA A 1 187 ? 4.679 -2.264 -15.716 1.00 97.81 187 ALA A C 1
ATOM 1405 O O . ALA A 1 187 ? 3.596 -1.848 -15.306 1.00 97.81 187 ALA A O 1
ATOM 1406 N N . ILE A 1 188 ? 5.111 -2.022 -16.965 1.00 98.31 188 ILE A N 1
ATOM 1407 C CA . ILE A 1 188 ? 4.442 -1.120 -17.930 1.00 98.31 188 ILE A CA 1
ATOM 1408 C C . ILE A 1 188 ? 2.910 -1.260 -17.974 1.00 98.31 188 ILE A C 1
ATOM 1410 O O . ILE A 1 188 ? 2.254 -0.248 -17.754 1.00 98.31 188 ILE A O 1
ATOM 1414 N N . PRO A 1 189 ? 2.301 -2.440 -18.209 1.00 97.62 189 PRO A N 1
ATOM 1415 C CA . PRO A 1 189 ? 0.841 -2.535 -18.321 1.00 97.62 189 PRO A CA 1
ATOM 1416 C C . PRO A 1 189 ? 0.091 -2.140 -17.038 1.00 97.62 189 PRO A C 1
ATOM 1418 O O . PRO A 1 189 ? -1.050 -1.684 -17.105 1.00 97.62 189 PRO A O 1
ATOM 1421 N N . TYR A 1 190 ? 0.701 -2.316 -15.865 1.00 98.06 190 TYR A N 1
ATOM 1422 C CA . TYR A 1 190 ? 0.098 -1.932 -14.588 1.00 98.06 190 TYR A CA 1
ATOM 1423 C C . TYR A 1 190 ? 0.332 -0.449 -14.283 1.00 98.06 190 TYR A C 1
ATOM 1425 O O . TYR A 1 190 ? -0.596 0.247 -13.869 1.00 98.06 190 TYR A O 1
ATOM 1433 N N . LEU A 1 191 ? 1.530 0.054 -14.593 1.00 98.12 191 LEU A N 1
ATOM 1434 C CA . LEU A 1 191 ? 1.859 1.475 -14.523 1.00 98.12 191 LEU A CA 1
ATOM 1435 C C . LEU A 1 191 ? 1.006 2.312 -15.490 1.00 98.12 191 LEU A C 1
ATOM 1437 O O . LEU A 1 191 ? 0.607 3.410 -15.127 1.00 98.12 191 LEU A O 1
ATOM 1441 N N . GLU A 1 192 ? 0.664 1.801 -16.679 1.00 97.88 192 GLU A N 1
ATOM 1442 C CA . GLU A 1 192 ? -0.280 2.434 -17.617 1.00 97.88 192 GLU A CA 1
ATOM 1443 C C . GLU A 1 192 ? -1.660 2.615 -16.975 1.00 97.88 192 GLU A C 1
ATOM 1445 O O . GLU A 1 192 ? -2.168 3.735 -16.926 1.00 97.88 192 GLU A O 1
ATOM 1450 N N . LYS A 1 193 ? -2.226 1.549 -16.393 1.00 96.56 193 LYS A N 1
ATOM 1451 C CA . LYS A 1 193 ? -3.512 1.616 -15.677 1.00 96.56 193 LYS A CA 1
ATOM 1452 C C . LYS A 1 193 ? -3.475 2.614 -14.512 1.00 96.56 193 LYS A C 1
ATOM 1454 O O . LYS A 1 193 ? -4.406 3.402 -14.349 1.00 96.56 193 LYS A O 1
ATOM 1459 N N . GLY A 1 194 ? -2.410 2.592 -13.706 1.00 95.56 194 GLY A N 1
ATOM 1460 C CA . GLY A 1 194 ? -2.218 3.549 -12.612 1.00 95.56 194 GLY A CA 1
ATOM 1461 C C . GLY A 1 194 ? -2.130 4.986 -13.133 1.00 95.56 194 GLY A C 1
ATOM 1462 O O . GLY A 1 194 ? -2.869 5.866 -12.686 1.00 95.56 194 GLY A O 1
ATOM 1463 N N . ALA A 1 195 ? -1.312 5.213 -14.159 1.00 96.75 195 ALA A N 1
ATOM 1464 C CA . ALA A 1 195 ? -1.091 6.525 -14.752 1.00 96.75 195 ALA A CA 1
ATOM 1465 C C . ALA A 1 195 ? -2.358 7.136 -15.371 1.00 96.75 195 ALA A C 1
ATOM 1467 O O . ALA A 1 195 ? -2.602 8.337 -15.206 1.00 96.75 195 ALA A O 1
ATOM 1468 N N . GLU A 1 196 ? -3.178 6.321 -16.042 1.00 95.81 196 GLU A N 1
ATOM 1469 C CA . GLU A 1 196 ? -4.480 6.711 -16.599 1.00 95.81 196 GLU A CA 1
ATOM 1470 C C . GLU A 1 196 ? -5.478 7.138 -15.514 1.00 95.81 196 GLU A C 1
ATOM 1472 O O . GLU A 1 196 ? -6.329 7.994 -15.762 1.00 95.81 196 GLU A O 1
ATOM 1477 N N . SER A 1 197 ? -5.345 6.598 -14.298 1.00 93.12 197 SER A N 1
ATOM 1478 C CA . SER A 1 197 ? -6.161 6.990 -13.143 1.00 93.12 197 SER A CA 1
ATOM 1479 C C . SER A 1 197 ? -5.692 8.277 -12.447 1.00 93.12 197 SER A C 1
ATOM 1481 O O . SER A 1 197 ? -6.367 8.771 -11.547 1.00 93.12 197 SER A O 1
ATOM 1483 N N . GLY A 1 198 ? -4.573 8.861 -12.891 1.00 94.44 198 GLY A N 1
ATOM 1484 C CA . GLY A 1 198 ? -4.008 10.090 -12.329 1.00 94.44 198 GLY A CA 1
ATOM 1485 C C . GLY A 1 198 ? -2.951 9.872 -11.245 1.00 94.44 198 GLY A C 1
ATOM 1486 O O . GLY A 1 198 ? -2.518 10.852 -10.641 1.00 94.44 198 GLY A O 1
ATOM 1487 N N . ASP A 1 199 ? -2.515 8.631 -11.015 1.00 95.06 199 ASP A N 1
ATOM 1488 C CA . ASP A 1 199 ? -1.404 8.328 -10.113 1.00 95.06 199 ASP A CA 1
ATOM 1489 C C . ASP A 1 199 ? -0.094 8.914 -10.670 1.00 95.06 199 ASP A C 1
ATOM 1491 O O . ASP A 1 199 ? 0.442 8.469 -11.689 1.00 95.06 199 ASP A O 1
ATOM 1495 N N . THR A 1 200 ? 0.416 9.948 -10.001 1.00 96.81 200 THR A N 1
ATOM 1496 C CA . THR A 1 200 ? 1.618 10.681 -10.416 1.00 96.81 200 THR A CA 1
ATOM 1497 C C . THR A 1 200 ? 2.908 9.884 -10.238 1.00 96.81 200 THR A C 1
ATOM 1499 O O . THR A 1 200 ? 3.885 10.128 -10.956 1.00 96.81 200 THR A O 1
ATOM 1502 N N . GLU A 1 201 ? 2.932 8.949 -9.288 1.00 95.62 201 GLU A N 1
ATOM 1503 C CA . GLU A 1 201 ? 4.066 8.048 -9.094 1.00 95.62 201 GLU A CA 1
ATOM 1504 C C . GLU A 1 201 ? 4.105 7.038 -10.240 1.00 95.62 201 GLU A C 1
ATOM 1506 O O . GLU A 1 201 ? 5.115 6.957 -10.947 1.00 95.62 201 GLU A O 1
ATOM 1511 N N . ALA A 1 202 ? 2.963 6.405 -10.537 1.00 97.06 202 ALA A N 1
ATOM 1512 C CA . ALA A 1 202 ? 2.835 5.505 -11.678 1.00 97.06 202 ALA A CA 1
ATOM 1513 C C . ALA A 1 202 ? 3.162 6.202 -13.011 1.00 97.06 202 ALA A C 1
ATOM 1515 O O . ALA A 1 202 ? 3.862 5.633 -13.844 1.00 97.06 202 ALA A O 1
ATOM 1516 N N . GLN A 1 203 ? 2.735 7.457 -13.211 1.00 98.31 203 GLN A N 1
ATOM 1517 C CA . GLN A 1 203 ? 3.094 8.260 -14.393 1.00 98.31 203 GLN A CA 1
ATOM 1518 C C . GLN A 1 203 ? 4.609 8.444 -14.542 1.00 98.31 203 GLN A C 1
ATOM 1520 O O . GLN A 1 203 ? 5.148 8.336 -15.647 1.00 98.31 203 GLN A O 1
ATOM 1525 N N . SER A 1 204 ? 5.297 8.733 -13.438 1.00 97.81 204 SER A N 1
ATOM 1526 C CA . SER A 1 204 ? 6.742 8.968 -13.438 1.00 97.81 204 SER A CA 1
ATOM 1527 C C . SER A 1 204 ? 7.507 7.674 -13.717 1.00 97.81 204 SER A C 1
ATOM 1529 O O . SER A 1 204 ? 8.366 7.645 -14.601 1.00 97.81 204 SER A O 1
ATOM 1531 N N . MET A 1 205 ? 7.146 6.590 -13.026 1.00 98.25 205 MET A N 1
ATOM 1532 C CA . MET A 1 205 ? 7.730 5.262 -13.232 1.00 98.25 205 MET A CA 1
ATOM 1533 C C . MET A 1 205 ? 7.456 4.733 -14.643 1.00 98.25 205 MET A C 1
ATOM 1535 O O . MET A 1 205 ? 8.364 4.213 -15.288 1.00 98.25 205 MET A O 1
ATOM 1539 N N . LEU A 1 206 ? 6.247 4.943 -15.178 1.00 98.38 206 LEU A N 1
ATOM 1540 C CA . LEU A 1 206 ? 5.908 4.581 -16.556 1.00 98.38 206 LEU A CA 1
ATOM 1541 C C . LEU A 1 206 ? 6.817 5.296 -17.556 1.00 98.38 206 LEU A C 1
ATOM 1543 O O . LEU A 1 206 ? 7.315 4.674 -18.492 1.00 98.38 206 LEU A O 1
ATOM 1547 N N . GLY A 1 207 ? 7.064 6.593 -17.355 1.00 97.94 207 GLY A N 1
ATOM 1548 C CA . GLY A 1 207 ? 7.979 7.365 -18.193 1.00 97.94 207 GLY A CA 1
ATOM 1549 C C . GLY A 1 207 ? 9.384 6.759 -18.232 1.00 97.94 207 GLY A C 1
ATOM 1550 O O . GLY A 1 207 ? 9.950 6.596 -19.314 1.00 97.94 207 GLY A O 1
ATOM 1551 N N . ILE A 1 208 ? 9.917 6.364 -17.072 1.00 96.81 208 ILE A N 1
ATOM 1552 C CA . ILE A 1 208 ? 11.237 5.726 -16.967 1.00 96.81 208 ILE A CA 1
ATOM 1553 C C . ILE A 1 208 ? 11.228 4.349 -17.645 1.00 96.81 208 ILE A C 1
ATOM 1555 O O . ILE A 1 208 ? 12.065 4.088 -18.510 1.00 96.81 208 ILE A O 1
ATOM 1559 N N . ALA A 1 209 ? 10.237 3.507 -17.346 1.00 97.88 209 ALA A N 1
ATOM 1560 C CA . ALA A 1 209 ? 10.109 2.173 -17.933 1.00 97.88 209 ALA A CA 1
ATOM 1561 C C . ALA A 1 209 ? 9.996 2.214 -19.472 1.00 97.88 209 ALA A C 1
ATOM 1563 O O . ALA A 1 209 ? 10.576 1.386 -20.181 1.00 97.88 209 ALA A O 1
ATOM 1564 N N . LEU A 1 210 ? 9.287 3.207 -20.021 1.00 97.94 210 LEU A N 1
ATOM 1565 C CA . LEU A 1 210 ? 9.186 3.417 -21.467 1.00 97.94 210 LEU A CA 1
ATOM 1566 C C . LEU A 1 210 ? 10.506 3.896 -22.086 1.00 97.94 210 LEU A C 1
ATOM 1568 O O . LEU A 1 210 ? 10.824 3.491 -23.207 1.00 97.94 210 LEU A O 1
ATOM 1572 N N . MET A 1 211 ? 11.293 4.714 -21.380 1.00 96.50 211 MET A N 1
ATOM 1573 C CA . MET A 1 211 ? 12.636 5.099 -21.830 1.00 96.50 211 MET A CA 1
ATOM 1574 C C . MET A 1 211 ? 13.574 3.890 -21.897 1.00 96.50 211 MET A C 1
ATOM 1576 O O . MET A 1 211 ? 14.239 3.703 -22.916 1.00 96.50 211 MET A O 1
ATOM 1580 N N . GLU A 1 212 ? 13.574 3.030 -20.880 1.00 95.62 212 GLU A N 1
ATOM 1581 C CA . GLU A 1 212 ? 14.371 1.794 -20.861 1.00 95.62 212 GLU A CA 1
ATOM 1582 C C . GLU A 1 212 ? 13.969 0.841 -21.994 1.00 95.62 212 GLU A C 1
ATOM 1584 O O . GLU A 1 212 ? 14.814 0.304 -22.719 1.00 95.62 212 GLU A O 1
ATOM 1589 N N . ARG A 1 213 ? 12.659 0.680 -22.217 1.00 96.81 213 ARG A N 1
ATOM 1590 C CA . ARG A 1 213 ? 12.135 -0.127 -23.324 1.00 96.81 213 ARG A CA 1
ATOM 1591 C C . ARG A 1 213 ? 12.505 0.460 -24.688 1.00 96.81 213 ARG A C 1
ATOM 1593 O O . ARG A 1 213 ? 12.812 -0.297 -25.610 1.00 96.81 213 ARG A O 1
ATOM 1600 N N . SER A 1 214 ? 12.489 1.785 -24.824 1.00 97.44 214 SER A N 1
ATOM 1601 C CA . SER A 1 214 ? 12.946 2.483 -26.030 1.00 97.44 214 SER A CA 1
ATOM 1602 C C . SER A 1 214 ? 14.433 2.229 -26.282 1.00 97.44 214 SER A C 1
ATOM 1604 O O . SER A 1 214 ? 14.805 1.836 -27.388 1.00 97.44 214 SER A O 1
ATOM 1606 N N . GLU A 1 215 ? 15.277 2.352 -25.251 1.00 97.44 215 GLU A N 1
ATOM 1607 C CA . GLU A 1 215 ? 16.713 2.068 -25.344 1.00 97.44 215 GLU A CA 1
ATOM 1608 C C . GLU A 1 215 ? 16.976 0.647 -25.842 1.00 97.44 215 GLU A C 1
ATOM 1610 O O . GLU A 1 215 ? 17.771 0.459 -26.765 1.00 97.44 215 GLU A O 1
ATOM 1615 N N . HIS A 1 216 ? 16.279 -0.344 -25.275 1.00 96.81 216 HIS A N 1
ATOM 1616 C CA . HIS A 1 216 ? 16.412 -1.745 -25.667 1.00 96.81 216 HIS A CA 1
ATOM 1617 C C . HIS A 1 216 ? 16.191 -1.940 -27.173 1.00 96.81 216 HIS A C 1
ATOM 1619 O O . HIS A 1 216 ? 17.073 -2.445 -27.872 1.00 96.81 216 HIS A O 1
ATOM 1625 N N . TRP A 1 217 ? 15.043 -1.495 -27.693 1.00 98.12 217 TRP A N 1
ATOM 1626 C CA . TRP A 1 217 ? 14.699 -1.703 -29.102 1.00 98.12 217 TRP A CA 1
ATOM 1627 C C . TRP A 1 217 ? 15.555 -0.870 -30.055 1.00 98.12 217 TRP A C 1
ATOM 1629 O O . TRP A 1 217 ? 15.960 -1.369 -31.110 1.00 98.12 217 TRP A O 1
ATOM 1639 N N . LEU A 1 218 ? 15.882 0.370 -29.682 1.00 98.38 218 LEU A N 1
ATOM 1640 C CA . LEU A 1 218 ? 16.795 1.207 -30.456 1.00 98.38 218 LEU A CA 1
ATOM 1641 C C . LEU A 1 218 ? 18.188 0.576 -30.540 1.00 98.38 218 LEU A C 1
ATOM 1643 O O . LEU A 1 218 ? 18.771 0.549 -31.623 1.00 98.38 218 LEU A O 1
ATOM 1647 N N . ARG A 1 219 ? 18.698 0.003 -29.441 1.00 98.19 219 ARG A N 1
ATOM 1648 C CA . ARG A 1 219 ? 19.964 -0.743 -29.422 1.00 98.19 219 ARG A CA 1
ATOM 1649 C C . ARG A 1 219 ? 19.918 -1.953 -30.341 1.00 98.19 219 ARG A C 1
ATOM 1651 O O . ARG A 1 219 ? 20.786 -2.064 -31.202 1.00 98.19 219 ARG A O 1
ATOM 1658 N N . THR A 1 220 ? 18.889 -2.792 -30.256 1.00 98.19 220 THR A N 1
ATOM 1659 C CA . THR A 1 220 ? 18.752 -3.966 -31.135 1.00 98.19 220 THR A CA 1
ATOM 1660 C C . THR A 1 220 ? 18.745 -3.594 -32.625 1.00 98.19 220 THR A C 1
ATOM 1662 O O . THR A 1 220 ? 19.443 -4.216 -33.435 1.00 98.19 220 THR A O 1
ATOM 1665 N N . ALA A 1 221 ? 17.992 -2.561 -33.013 1.00 97.75 221 ALA A N 1
ATOM 1666 C CA . ALA A 1 221 ? 17.939 -2.106 -34.403 1.00 97.75 221 ALA A CA 1
ATOM 1667 C C . ALA A 1 221 ? 19.263 -1.458 -34.854 1.00 97.75 221 ALA A C 1
ATOM 1669 O O . ALA A 1 221 ? 19.767 -1.762 -35.938 1.00 97.75 221 ALA A O 1
ATOM 1670 N N . ALA A 1 222 ? 19.878 -0.630 -34.005 1.00 97.19 222 ALA A N 1
ATOM 1671 C CA . ALA A 1 222 ? 21.163 0.010 -34.283 1.00 97.19 222 ALA A CA 1
ATOM 1672 C C . ALA A 1 222 ? 22.304 -1.009 -34.442 1.00 97.19 222 ALA A C 1
ATOM 1674 O O . ALA A 1 222 ? 23.172 -0.856 -35.304 1.00 97.19 222 ALA A O 1
ATOM 1675 N N . GLU A 1 223 ? 22.308 -2.072 -33.635 1.00 96.31 223 GLU A N 1
ATOM 1676 C CA . GLU A 1 223 ? 23.244 -3.197 -33.759 1.00 96.31 223 GLU A CA 1
ATOM 1677 C C . GLU A 1 223 ? 23.054 -3.969 -35.065 1.00 96.31 223 GLU A C 1
ATOM 1679 O O . GLU A 1 223 ? 24.032 -4.436 -35.649 1.00 96.31 223 GLU A O 1
ATOM 1684 N N . SER A 1 224 ? 21.821 -4.018 -35.569 1.00 95.31 224 SER A N 1
ATOM 1685 C CA . SER A 1 224 ? 21.477 -4.598 -36.873 1.00 95.31 224 SER A CA 1
ATOM 1686 C C . SER A 1 224 ? 21.821 -3.684 -38.060 1.00 95.31 224 SER A C 1
ATOM 1688 O O . SER A 1 224 ? 21.604 -4.057 -39.212 1.00 95.31 224 SER A O 1
ATOM 1690 N N . GLY A 1 225 ? 22.390 -2.502 -37.799 1.00 94.38 225 GLY A N 1
ATOM 1691 C CA . GLY A 1 225 ? 22.847 -1.557 -38.816 1.00 94.38 225 GLY A CA 1
ATOM 1692 C C . GLY A 1 225 ? 21.833 -0.479 -39.199 1.00 94.38 225 GLY A C 1
ATOM 1693 O O . GLY A 1 225 ? 22.098 0.271 -40.139 1.00 94.38 225 GLY A O 1
ATOM 1694 N N . ASP A 1 226 ? 20.705 -0.364 -38.492 1.00 96.56 226 ASP A N 1
ATOM 1695 C CA . ASP A 1 226 ? 19.756 0.727 -38.713 1.00 96.56 226 ASP A CA 1
ATOM 1696 C C . ASP A 1 226 ? 20.357 2.064 -38.236 1.00 96.56 226 ASP A C 1
ATOM 1698 O O . ASP A 1 226 ? 20.561 2.305 -37.041 1.00 96.56 226 ASP A O 1
ATOM 1702 N N . GLY A 1 227 ? 20.661 2.946 -39.191 1.00 96.69 227 GLY A N 1
ATOM 1703 C CA . GLY A 1 227 ? 21.264 4.249 -38.915 1.00 96.69 227 GLY A CA 1
ATOM 1704 C C . GLY A 1 227 ? 20.333 5.229 -38.195 1.00 96.69 227 GLY A C 1
ATOM 1705 O O . GLY A 1 227 ? 20.812 6.055 -37.419 1.00 96.69 227 GLY A O 1
ATOM 1706 N N . LEU A 1 228 ? 19.017 5.133 -38.408 1.00 96.38 228 LEU A N 1
ATOM 1707 C CA . LEU A 1 228 ? 18.036 5.979 -37.728 1.00 96.38 228 LEU A CA 1
ATOM 1708 C C . LEU A 1 228 ? 17.901 5.557 -36.262 1.00 96.38 228 LEU A C 1
ATOM 1710 O O . LEU A 1 228 ? 17.914 6.410 -35.375 1.00 96.38 228 LEU A O 1
ATOM 1714 N N . ALA A 1 229 ? 17.847 4.251 -35.999 1.00 97.25 229 ALA A N 1
ATOM 1715 C CA . ALA A 1 229 ? 17.854 3.720 -34.642 1.00 97.25 229 ALA A CA 1
ATOM 1716 C C . ALA A 1 229 ? 19.149 4.085 -33.902 1.00 97.25 229 ALA A C 1
ATOM 1718 O O . ALA A 1 229 ? 19.096 4.521 -32.755 1.00 97.25 229 ALA A O 1
ATOM 1719 N N . ALA A 1 230 ? 20.306 3.998 -34.572 1.00 98.00 230 ALA A N 1
ATOM 1720 C CA . ALA A 1 230 ? 21.585 4.422 -34.002 1.00 98.00 230 ALA A CA 1
ATOM 1721 C C . ALA A 1 230 ? 21.603 5.921 -33.647 1.00 98.00 230 ALA A C 1
ATOM 1723 O O . ALA A 1 230 ? 22.161 6.303 -32.619 1.00 98.00 230 ALA A O 1
ATOM 1724 N N . PHE A 1 231 ? 20.974 6.775 -34.460 1.00 97.62 231 PHE A N 1
ATOM 1725 C CA . PHE A 1 231 ? 20.841 8.198 -34.150 1.00 97.62 231 PHE A CA 1
ATOM 1726 C C . PHE A 1 231 ? 19.989 8.432 -32.894 1.00 97.62 231 PHE A C 1
ATOM 1728 O O . PHE A 1 231 ? 20.440 9.114 -31.973 1.00 97.62 231 PHE A O 1
ATOM 1735 N N . TRP A 1 232 ? 18.791 7.841 -32.827 1.00 98.12 232 TRP A N 1
ATOM 1736 C CA . TRP A 1 232 ? 17.888 8.018 -31.684 1.00 98.12 232 TRP A CA 1
ATOM 1737 C C . TRP A 1 232 ? 18.429 7.397 -30.397 1.00 98.12 232 TRP A C 1
ATOM 1739 O O . TRP A 1 232 ? 18.289 7.994 -29.333 1.00 98.12 232 TRP A O 1
ATOM 1749 N N . LEU A 1 233 ? 19.120 6.257 -30.487 1.00 97.94 233 LEU A N 1
ATOM 1750 C CA . LEU A 1 233 ? 19.838 5.674 -29.355 1.00 97.94 233 LEU A CA 1
ATOM 1751 C C . LEU A 1 233 ? 20.915 6.625 -28.830 1.00 97.94 233 LEU A C 1
ATOM 1753 O O . LEU A 1 233 ? 21.059 6.792 -27.623 1.00 97.94 233 LEU A O 1
ATOM 1757 N N . GLY A 1 234 ? 21.654 7.276 -29.733 1.00 97.56 234 GLY A N 1
ATOM 1758 C CA . GLY A 1 234 ? 22.631 8.293 -29.360 1.00 97.56 234 GLY A CA 1
ATOM 1759 C C . GLY A 1 234 ? 21.997 9.459 -28.598 1.00 97.56 234 GLY A C 1
ATOM 1760 O O . GLY A 1 234 ? 22.547 9.890 -27.588 1.00 97.56 234 GLY A O 1
ATOM 1761 N N . ASP A 1 235 ? 20.832 9.943 -29.035 1.00 97.38 235 ASP A N 1
ATOM 1762 C CA . ASP A 1 235 ? 20.132 11.041 -28.357 1.00 97.38 235 ASP A CA 1
ATOM 1763 C C . ASP A 1 235 ? 19.606 10.650 -26.975 1.00 97.38 235 ASP A C 1
ATOM 1765 O O . ASP A 1 235 ? 19.808 11.390 -26.009 1.00 97.38 235 ASP A O 1
ATOM 1769 N N . LEU A 1 236 ? 19.038 9.448 -26.862 1.00 96.50 236 LEU A N 1
ATOM 1770 C CA . LEU A 1 236 ? 18.579 8.894 -25.593 1.00 96.50 236 LEU A CA 1
ATOM 1771 C C . LEU A 1 236 ? 19.736 8.746 -24.590 1.00 96.50 236 LEU A C 1
ATOM 1773 O O . LEU A 1 236 ? 19.660 9.262 -23.476 1.00 96.50 236 LEU A O 1
ATOM 1777 N N . LEU A 1 237 ? 20.849 8.135 -25.011 1.00 96.81 237 LEU A N 1
ATOM 1778 C CA . LEU A 1 237 ? 22.043 7.948 -24.176 1.00 96.81 237 LEU A CA 1
ATOM 1779 C C . LEU A 1 237 ? 22.689 9.276 -23.770 1.00 96.81 237 LEU A C 1
ATOM 1781 O O . LEU A 1 237 ? 23.170 9.417 -22.647 1.00 96.81 237 LEU A O 1
ATOM 1785 N N . ARG A 1 238 ? 22.688 10.275 -24.661 1.00 95.94 238 ARG A N 1
ATOM 1786 C CA . ARG A 1 238 ? 23.165 11.628 -24.348 1.00 95.94 238 ARG A CA 1
ATOM 1787 C C . ARG A 1 238 ? 22.295 12.279 -23.273 1.00 95.94 238 ARG A C 1
ATOM 1789 O O . ARG A 1 238 ? 22.841 12.887 -22.356 1.00 95.94 238 ARG A O 1
ATOM 1796 N N . GLY A 1 239 ? 20.971 12.135 -23.370 1.00 92.44 239 GLY A N 1
ATOM 1797 C CA . GLY A 1 239 ? 20.026 12.585 -22.344 1.00 92.44 239 GLY A CA 1
ATOM 1798 C C . GLY A 1 239 ? 20.247 11.908 -20.986 1.00 92.44 239 GLY A C 1
ATOM 1799 O O . GLY A 1 239 ? 20.144 12.573 -19.960 1.00 92.44 239 GLY A O 1
ATOM 1800 N N . GLY A 1 240 ? 20.634 10.628 -20.987 1.00 90.56 240 GLY A N 1
ATOM 1801 C CA . GLY A 1 240 ? 20.988 9.849 -19.791 1.00 90.56 240 GLY A CA 1
ATOM 1802 C C . GLY A 1 240 ? 22.421 10.040 -19.267 1.00 90.56 240 GLY A C 1
ATOM 1803 O O . GLY A 1 240 ? 22.827 9.348 -18.339 1.00 90.56 240 GLY A O 1
ATOM 1804 N N . GLY A 1 241 ? 23.219 10.945 -19.850 1.00 93.50 241 GLY A N 1
ATOM 1805 C CA . GLY A 1 241 ? 24.592 11.230 -19.404 1.00 93.50 241 GLY A CA 1
ATOM 1806 C C . GLY A 1 241 ? 25.676 10.271 -19.922 1.00 93.50 241 GLY A C 1
ATOM 1807 O O . GLY A 1 241 ? 26.852 10.435 -19.593 1.00 93.50 241 GLY A O 1
ATOM 1808 N N . ALA A 1 242 ? 25.337 9.313 -20.788 1.00 96.00 242 ALA A N 1
ATOM 1809 C CA . ALA A 1 242 ? 26.272 8.370 -21.409 1.00 96.00 242 ALA A CA 1
ATOM 1810 C C . ALA A 1 242 ? 26.921 8.948 -22.687 1.00 96.00 242 ALA A C 1
ATOM 1812 O O . ALA A 1 242 ? 26.911 8.343 -23.762 1.00 96.00 242 ALA A O 1
ATOM 1813 N N . GLU A 1 243 ? 27.517 10.140 -22.580 1.00 95.50 243 GLU A N 1
ATOM 1814 C CA . GLU A 1 243 ? 27.981 10.941 -23.727 1.00 95.50 243 GLU A CA 1
ATOM 1815 C C . GLU A 1 243 ? 29.017 10.217 -24.609 1.00 95.50 243 GLU A C 1
ATOM 1817 O O . GLU A 1 243 ? 28.969 10.278 -25.841 1.00 95.50 243 GLU A O 1
ATOM 1822 N N . ALA A 1 244 ? 29.932 9.462 -23.996 1.00 96.75 244 ALA A N 1
ATOM 1823 C CA . ALA A 1 244 ? 30.934 8.696 -24.733 1.00 96.75 244 ALA A CA 1
ATOM 1824 C C . ALA A 1 244 ? 30.320 7.566 -25.577 1.00 96.75 244 ALA A C 1
ATOM 1826 O O . ALA A 1 244 ? 30.830 7.267 -26.661 1.00 96.75 244 ALA A O 1
ATOM 1827 N N . GLU A 1 245 ? 29.249 6.932 -25.094 1.00 97.06 245 GLU A N 1
ATOM 1828 C CA . GLU A 1 245 ? 28.533 5.893 -25.835 1.00 97.06 245 GLU A CA 1
ATOM 1829 C C . GLU A 1 245 ? 27.658 6.515 -26.926 1.00 97.06 245 GLU A C 1
ATOM 1831 O O . GLU A 1 245 ? 27.714 6.076 -28.077 1.00 97.06 245 GLU A O 1
ATOM 1836 N N . ALA A 1 246 ? 26.956 7.607 -26.613 1.00 97.56 246 ALA A N 1
ATOM 1837 C CA . ALA A 1 246 ? 26.171 8.371 -27.576 1.00 97.56 246 ALA A CA 1
ATOM 1838 C C . ALA A 1 246 ? 26.990 8.760 -28.820 1.00 97.56 246 ALA A C 1
ATOM 1840 O O . ALA A 1 246 ? 26.576 8.509 -29.953 1.00 97.56 246 ALA A O 1
ATOM 1841 N N . LEU A 1 247 ? 28.213 9.276 -28.631 1.00 97.50 247 LEU A N 1
ATOM 1842 C CA . LEU A 1 247 ? 29.120 9.624 -29.733 1.00 97.50 247 LEU A CA 1
ATOM 1843 C C . LEU A 1 247 ? 29.497 8.425 -30.617 1.00 97.50 247 LEU A C 1
ATOM 1845 O O . LEU A 1 247 ? 29.732 8.597 -31.816 1.00 97.50 247 LEU A O 1
ATOM 1849 N N . ARG A 1 248 ? 29.573 7.211 -30.059 1.00 97.31 248 ARG A N 1
ATOM 1850 C CA . ARG A 1 248 ? 29.829 5.995 -30.851 1.00 97.31 248 ARG A CA 1
ATOM 1851 C C . ARG A 1 248 ? 28.628 5.661 -31.728 1.00 97.31 248 ARG A C 1
ATOM 1853 O O . ARG A 1 248 ? 28.817 5.339 -32.901 1.00 97.31 248 ARG A O 1
ATOM 1860 N N . TRP A 1 249 ? 27.419 5.775 -31.188 1.00 97.81 249 TRP A N 1
ATOM 1861 C CA . TRP A 1 249 ? 26.189 5.520 -31.933 1.00 97.81 249 TRP A CA 1
ATOM 1862 C C . TRP A 1 249 ? 25.928 6.568 -33.017 1.00 97.81 249 TRP A C 1
ATOM 1864 O O . TRP A 1 249 ? 25.623 6.194 -34.148 1.00 97.81 249 TRP A O 1
ATOM 1874 N N . TYR A 1 250 ? 26.208 7.848 -32.759 1.00 97.38 250 TYR A N 1
ATOM 1875 C CA . TYR A 1 250 ? 26.146 8.885 -33.796 1.00 97.38 250 TYR A CA 1
ATOM 1876 C C . TYR A 1 250 ? 27.119 8.641 -34.958 1.00 97.38 250 TYR A C 1
ATOM 1878 O O . TYR A 1 250 ? 26.765 8.874 -36.114 1.00 97.38 250 TYR A O 1
ATOM 1886 N N . ARG A 1 251 ? 28.332 8.133 -34.692 1.00 96.31 251 ARG A N 1
ATOM 1887 C CA . ARG A 1 251 ? 29.270 7.758 -35.768 1.00 96.31 251 ARG A CA 1
ATOM 1888 C C . ARG A 1 251 ? 28.727 6.609 -36.613 1.00 96.31 251 ARG A C 1
ATOM 1890 O O . ARG A 1 251 ? 28.734 6.714 -37.836 1.00 96.31 251 ARG A O 1
ATOM 1897 N N . LYS A 1 252 ? 28.194 5.561 -35.975 1.00 94.25 252 LYS A N 1
ATOM 1898 C CA . LYS A 1 252 ? 27.550 4.442 -36.684 1.00 94.25 252 LYS A CA 1
ATOM 1899 C C . LYS A 1 252 ? 26.371 4.910 -37.545 1.00 94.25 252 LYS A C 1
ATOM 1901 O O . LYS A 1 252 ? 26.254 4.477 -38.687 1.00 94.25 252 LYS A O 1
ATOM 1906 N N . ALA A 1 253 ? 25.545 5.825 -37.035 1.00 96.00 253 ALA A N 1
ATOM 1907 C CA . ALA A 1 253 ? 24.445 6.421 -37.792 1.00 96.00 253 ALA A CA 1
ATOM 1908 C C . ALA A 1 253 ? 24.937 7.150 -39.057 1.00 96.00 253 ALA A C 1
ATOM 1910 O O . ALA A 1 253 ? 24.402 6.940 -40.147 1.00 96.00 253 ALA A O 1
ATOM 1911 N N . ALA A 1 254 ? 25.996 7.959 -38.933 1.00 94.19 254 ALA A N 1
ATOM 1912 C CA . ALA A 1 254 ? 26.587 8.681 -40.060 1.00 94.19 254 ALA A CA 1
ATOM 1913 C C . ALA A 1 254 ? 27.189 7.738 -41.117 1.00 94.19 254 ALA A C 1
ATOM 1915 O O . ALA A 1 254 ? 27.030 7.973 -42.313 1.00 94.19 254 ALA A O 1
ATOM 1916 N N . GLU A 1 255 ? 27.851 6.659 -40.694 1.00 92.81 255 GLU A N 1
ATOM 1917 C CA . GLU A 1 255 ? 28.400 5.643 -41.601 1.00 92.81 255 GLU A CA 1
ATOM 1918 C C . GLU A 1 255 ? 27.302 4.885 -42.360 1.00 92.81 255 GLU A C 1
ATOM 1920 O O . GLU A 1 255 ? 27.458 4.609 -43.550 1.00 92.81 255 GLU A O 1
ATOM 1925 N N . ALA A 1 256 ? 26.182 4.569 -41.703 1.00 86.50 256 ALA A N 1
ATOM 1926 C CA . ALA A 1 256 ? 25.039 3.920 -42.341 1.00 86.50 256 ALA A CA 1
ATOM 1927 C C . ALA A 1 256 ? 24.389 4.824 -43.405 1.00 86.50 256 ALA A C 1
ATOM 1929 O O . ALA A 1 256 ? 24.108 4.364 -44.510 1.00 86.50 256 ALA A O 1
ATOM 1930 N N . GLY A 1 257 ? 24.238 6.122 -43.117 1.00 79.44 257 GLY A N 1
ATOM 1931 C CA . GLY A 1 257 ? 23.693 7.105 -44.062 1.00 79.44 257 GLY A CA 1
ATOM 1932 C C . GLY A 1 257 ? 24.576 7.386 -45.285 1.00 79.44 257 GLY A C 1
ATOM 1933 O O . GLY A 1 257 ? 24.089 7.920 -46.272 1.00 79.44 257 GLY A O 1
ATOM 1934 N N . GLN A 1 258 ? 25.861 7.019 -45.250 1.00 74.06 258 GLN A N 1
ATOM 1935 C CA . GLN A 1 258 ? 26.770 7.119 -46.402 1.00 74.06 258 GLN A CA 1
ATOM 1936 C C . GLN A 1 258 ? 26.728 5.889 -47.323 1.00 74.06 258 GLN A C 1
ATOM 1938 O O . GLN A 1 258 ? 27.315 5.919 -48.404 1.00 74.06 258 GLN A O 1
ATOM 1943 N N . ARG A 1 259 ? 26.099 4.790 -46.885 1.00 62.12 259 ARG A N 1
ATOM 1944 C CA . ARG A 1 259 ? 26.036 3.515 -47.620 1.00 62.12 259 ARG A CA 1
ATOM 1945 C C . ARG A 1 259 ? 24.706 3.280 -48.348 1.00 62.12 259 ARG A C 1
ATOM 1947 O O . ARG A 1 259 ? 24.649 2.341 -49.140 1.00 62.12 259 ARG A O 1
ATOM 1954 N N . GLY A 1 260 ? 23.672 4.068 -48.051 1.00 52.81 260 GLY A N 1
ATOM 1955 C CA . GLY A 1 260 ? 22.369 4.057 -48.735 1.00 52.81 260 GLY A CA 1
ATOM 1956 C C . GLY A 1 260 ? 22.310 5.072 -49.865 1.00 52.81 260 GLY A C 1
ATOM 1957 O O . GLY A 1 260 ? 21.593 4.787 -50.847 1.00 52.81 260 GLY A O 1
#

Secondary structure (DSSP, 8-state):
--TTS-HHHHHHHHHHHHHHHHT-SSEEHHHHHHHHHTTGGGS------HHHHHHHHHS-BTTBPPSEEE-SSTTEEEE-HHHHHHHHTT-TT--PPPHHHHHHHHHHHHTTT-HHHHHHHHHHHHHHHTT-TT-HHHHHHHHHHHHHHT-HHHHHHHHHHHHHTT-HHHHHHHHHHHHHTT-HHHHHHHHHHHHHTT-HHHHHHHHHHHHHHHHHHHHHHHHTT-HHHHHHHHHHHHHTT-HHHHHHHHHHHHHHHTT-

pLDDT: mean 89.85, std 10.38, range [44.38, 98.38]

Sequence (260 aa):
RRPNAHPLGHRLVLAAIDLARCGVEEAPADVLRRASDLYEDVAPASSEEFDQALEWASGIRHGTTGMLVPGAEGGSWRAYGSLVEDARDGLPGFGPVPCELWTLAVEALWHEDDPEAMGAVLERARAALGPEEDDLEALLTLGRIEEKYGDEEAAEGWFRRAADAGSTEAAGRLGSLLFDRADSAAAIPYLEKGAESGDTEAQSMLGIALMERSEHWLRTAAESGDGLAAFWLGDLLRGGGAEAEALRWYRKAAEAGQRG

InterPro domains:
  IPR006597 Sel1-like repeat [SM00671] (136-167)
  IPR006597 Sel1-like repeat [SM00671] (168-199)
  IPR006597 Sel1-like repeat [SM00671] (200-226)
  IPR006597 Sel1-like repeat [SM00671] (227-258)
  IPR011990 Tetratricopeptide-like helical domain superfamily [G3DSA:1.25.40.10] (72-260)
  IPR050767 Sel1/AlgK [PTHR11102] (133-257)

Foldseek 3Di:
DDPQPQLLLVLLLLLQLLLVLLQCQKFALVLSNVSSVVCCVVHDDDPDDSVNSVCQQQPDDPNHGGQWDADPDDRIIHGDVVSSVCLVVPHPPHDQRDLVSLLSSLVRCVVVVDLVSLVSSLVSLCVRLVPDQQPLSSLQSNLSSCVSNVVLVSSLVSLVSSVVSPDLVSLLVNLVSCVVVVNLVVSQVSLVSVVVVVNPSSVVSNVVSVLVVLLVVLVVVLVVQALVSLQVNLVSCVVVVVNVSSVVSNVSSVVSVVVD

Organism: NCBI:txid2706086

Radius of gyration: 26.94 Å; chains: 1; bounding box: 63×34×88 Å